Protein AF-A0A8D0VCJ1-F1 (afdb_monomer)

Organism: Sus scrofa (NCBI:txid9823)

Radius of gyration: 38.56 Å; Cα contacts (8 Å, |Δi|>4): 70; chains: 1; bounding box: 111×58×99 Å

InterPro domains:
  IPR019529 SNARE-complex protein Syntaxin-18, N-terminal [PF10496] (4-96)

Nearest PDB structures (foldseek):
  7q83-assembly1_B  TM=4.846E-01  e=1.574E-01  Saccharomyces cerevisiae S288C
  5m4y-assembly1_A  TM=5.649E-01  e=4.076E-01  Saccharomyces cerevisiae S288C
  5m4y-assembly3_E  TM=5.735E-01  e=7.134E-01  Saccharomyces cerevisiae S288C
  5m4y-assembly2_C  TM=5.669E-01  e=7.979E-01  Saccharomyces cerevisiae S288C
  7q83-assembly2_D  TM=4.617E-01  e=2.913E-01  Saccharomyces cerevisiae S288C

Solvent-accessible surface area (backbone atoms only — not comparable to full-atom values): 15380 Å² total; per-residue (Å²): 133,89,75,79,54,65,62,58,51,55,50,52,53,49,52,51,52,52,50,33,58,74,70,69,46,81,84,70,62,63,91,95,46,79,68,61,65,84,67,45,76,66,83,66,75,79,51,66,64,69,52,52,52,51,52,53,52,50,54,46,45,52,51,45,50,53,57,58,69,45,42,62,52,57,52,50,72,76,54,88,92,55,68,79,87,80,63,64,52,72,68,59,44,51,47,51,54,51,50,52,52,50,50,54,48,53,49,51,51,52,50,52,54,50,49,61,51,59,69,48,86,62,93,42,70,70,56,47,53,52,50,48,55,52,50,54,54,50,51,52,51,45,53,54,45,53,50,54,52,52,53,49,50,52,51,34,53,50,54,56,50,53,49,64,52,52,74,71,66,67,76,77,82,77,88,78,88,80,92,75,83,87,82,91,87,86,86,83,87,88,83,89,81,82,89,83,88,85,88,81,89,88,87,83,91,85,85,86,84,86,85,82,83,90,81,84,91,80,78,92,76,90,75,92,82,82,84,64,88,77,74,84,81,124

Foldseek 3Di:
DDDPCVVVVVVVVVVVVVVCVVVVNCPDDDPPDDPCVVVPPPVPPPPPLVVLLVVLVVLLVVLLVLCVVCLPLLLCQDPVPDDPVPHDDPVNNVVNVVVSVVSLVVSVVSLVVSVVVQPPDDPDPVSNVVSVVSSVVSVVSSVVSVVSVVVSVVSSVVVVVVVVVVVVVDDDPPPDPDPDDDDDDDDDDDDDDDDDDDDDDDDDDDDDDDDDDDDDDDDDDDDDDDDDPPPPPD

pLDDT: mean 71.74, std 24.39, range [29.11, 98.62]

Secondary structure (DSSP, 8-state):
----HHHHHHHHHHHHHHHHHHTT---S--TTS-SHHHHS-------HHHHHHHHHHHHHHHHHHHHHHTHHHHH-TT-TTS-STTPPPHHHHHHHHHHHHHHHHHHHHHHHHHHHHHHSS---HHHHHHHHHHHHHHHHHHHHHHHHHHHHHHHHHHHHHHHHHHTTSS------S---------------------------------------------------TTTT--

Mean predicted aligned error: 18.77 Å

Sequence (234 aa):
MAVDITLLFRASVKTVKTRNKALGVAVGGGVEGSRDELFRRSPRPKGDFSSRAREVISHIGKLRDFLLEHRKDYINAYSHTMSEYGRMTDTERDQIDQDAQTFMRTCSEAIQQLRAQAHKEVPSQQVKEHRSAVLDFIEDYLKRVCKLYSEQRAIRVKRVVDKKRLSKLEPEPNTKARESMSPEKVSQSPSKDSEEKPATEEYSEKIPAEAQPELGTWGDGKGEDELSPEEVQM

Structure (mmCIF, N/CA/C/O backbone):
data_AF-A0A8D0VCJ1-F1
#
_entry.id   AF-A0A8D0VCJ1-F1
#
loop_
_atom_site.group_PDB
_atom_site.id
_atom_site.type_symbol
_atom_site.label_atom_id
_atom_site.label_alt_id
_atom_site.label_comp_id
_atom_site.label_asym_id
_atom_site.label_entity_id
_atom_site.label_seq_id
_atom_site.pdbx_PDB_ins_code
_atom_site.Cartn_x
_atom_site.Cartn_y
_atom_site.Cartn_z
_atom_site.occupancy
_atom_site.B_iso_or_equiv
_atom_site.auth_seq_id
_atom_site.auth_comp_id
_atom_site.auth_asym_id
_atom_site.auth_atom_id
_atom_site.pdbx_PDB_model_num
ATOM 1 N N . MET A 1 1 ? -44.478 -0.987 -4.661 1.00 60.62 1 MET A N 1
ATOM 2 C CA . MET A 1 1 ? -43.526 0.070 -4.241 1.00 60.62 1 MET A CA 1
ATOM 3 C C . MET A 1 1 ? -43.409 0.030 -2.725 1.00 60.62 1 MET A C 1
ATOM 5 O O . MET A 1 1 ? -44.434 -0.170 -2.085 1.00 60.62 1 MET A O 1
ATOM 9 N N . ALA A 1 2 ? -42.209 0.160 -2.155 1.00 68.81 2 ALA A N 1
ATOM 10 C CA . ALA A 1 2 ? -42.044 0.222 -0.700 1.00 68.81 2 ALA A CA 1
ATOM 11 C C . ALA A 1 2 ? -42.453 1.611 -0.183 1.00 68.81 2 ALA A C 1
ATOM 13 O O . ALA A 1 2 ? -42.073 2.621 -0.772 1.00 68.81 2 ALA A O 1
ATOM 14 N N . VAL A 1 3 ? -43.240 1.660 0.892 1.00 80.50 3 VAL A N 1
ATOM 15 C CA . VAL A 1 3 ? -43.682 2.916 1.521 1.00 80.50 3 VAL A CA 1
ATOM 16 C C . VAL A 1 3 ? -42.619 3.376 2.520 1.00 80.50 3 VAL A C 1
ATOM 18 O O . VAL A 1 3 ? -42.122 2.559 3.294 1.00 80.50 3 VAL A O 1
ATOM 21 N N . ASP A 1 4 ? -42.287 4.672 2.543 1.00 82.75 4 ASP A N 1
ATOM 22 C CA . ASP A 1 4 ? -41.369 5.223 3.548 1.00 82.75 4 ASP A CA 1
ATOM 23 C C . ASP A 1 4 ? -42.020 5.246 4.943 1.00 82.75 4 ASP A C 1
ATOM 25 O O . ASP A 1 4 ? -42.742 6.168 5.335 1.00 82.75 4 ASP A O 1
ATOM 29 N N . ILE A 1 5 ? -41.722 4.207 5.718 1.00 91.44 5 ILE A N 1
ATOM 30 C CA . ILE A 1 5 ? -42.167 4.043 7.103 1.00 91.44 5 ILE A CA 1
ATOM 31 C C . ILE A 1 5 ? -41.501 5.024 8.083 1.00 91.44 5 ILE A C 1
ATOM 33 O O . ILE A 1 5 ? -41.938 5.116 9.231 1.00 91.44 5 ILE A O 1
ATOM 37 N N . THR A 1 6 ? -40.481 5.787 7.671 1.00 93.06 6 THR A N 1
ATOM 38 C CA . THR A 1 6 ? -39.738 6.703 8.556 1.00 93.06 6 THR A CA 1
ATOM 39 C C . THR A 1 6 ? -40.635 7.806 9.116 1.00 93.06 6 THR A C 1
ATOM 41 O O . THR A 1 6 ? -40.526 8.160 10.294 1.00 93.06 6 THR A O 1
ATOM 44 N N . LEU A 1 7 ? -41.549 8.343 8.300 1.00 90.06 7 LEU A N 1
ATOM 45 C CA . LEU A 1 7 ? -42.508 9.368 8.727 1.00 90.06 7 LEU A CA 1
ATOM 46 C C . LEU A 1 7 ? -43.546 8.804 9.707 1.00 90.06 7 LEU A C 1
ATOM 48 O O . LEU A 1 7 ? -43.785 9.413 10.751 1.00 90.06 7 LEU A O 1
ATOM 52 N N . LEU A 1 8 ? -44.091 7.617 9.420 1.00 90.44 8 LEU A N 1
ATOM 53 C CA . LEU A 1 8 ? -45.019 6.897 10.302 1.00 90.44 8 LEU A CA 1
ATOM 54 C C . LEU A 1 8 ? -44.370 6.565 11.651 1.00 90.44 8 LEU A C 1
ATOM 56 O O . LEU A 1 8 ? -44.945 6.853 12.698 1.00 90.44 8 LEU A O 1
ATOM 60 N N . PHE A 1 9 ? -43.139 6.052 11.646 1.00 94.50 9 PHE A N 1
ATOM 61 C CA . PHE A 1 9 ? -42.373 5.786 12.862 1.00 94.50 9 PHE A CA 1
ATOM 62 C C . PHE A 1 9 ? -42.131 7.067 13.676 1.00 94.50 9 PHE A C 1
ATOM 64 O O . PHE A 1 9 ? -42.407 7.103 14.876 1.00 94.50 9 PHE A O 1
ATOM 71 N N . ARG A 1 10 ? -41.690 8.158 13.030 1.00 93.56 10 ARG A N 1
ATOM 72 C CA . ARG A 1 10 ? -41.500 9.465 13.689 1.00 93.56 10 ARG A CA 1
ATOM 73 C C . ARG A 1 10 ? -42.799 10.013 14.284 1.00 93.56 10 ARG A C 1
ATOM 75 O O . ARG A 1 10 ? -42.755 10.591 15.370 1.00 93.56 10 ARG A O 1
ATOM 82 N N . ALA A 1 11 ? -43.933 9.849 13.603 1.00 92.19 11 ALA A N 1
ATOM 83 C CA . ALA A 1 11 ? -45.243 10.245 14.113 1.00 92.19 11 ALA A CA 1
ATOM 84 C C . ALA A 1 11 ? -45.650 9.398 15.330 1.00 92.19 11 ALA A C 1
ATOM 86 O O . ALA A 1 11 ? -45.946 9.959 16.383 1.00 92.19 11 ALA A O 1
ATOM 87 N N . SER A 1 12 ? -45.557 8.068 15.241 1.00 92.94 12 SER A N 1
ATOM 88 C CA . SER A 1 12 ? -45.869 7.152 16.348 1.00 92.94 12 SER A CA 1
ATOM 89 C C . SER A 1 12 ? -45.013 7.427 17.590 1.00 92.94 12 SER A C 1
ATOM 91 O O . SER A 1 12 ? -45.552 7.529 18.691 1.00 92.94 12 SER A O 1
ATOM 93 N N . VAL A 1 13 ? -43.700 7.641 17.431 1.00 93.88 13 VAL A N 1
ATOM 94 C CA . VAL A 1 13 ? -42.799 7.989 18.547 1.00 93.88 13 VAL A CA 1
ATOM 95 C C . VAL A 1 13 ? -43.183 9.325 19.194 1.00 93.88 13 VAL A C 1
ATOM 97 O O . VAL A 1 13 ? -43.172 9.430 20.423 1.00 93.88 13 VAL A O 1
ATOM 100 N N . LYS A 1 14 ? -43.572 10.343 18.408 1.00 92.25 14 LYS A N 1
ATOM 101 C CA . LYS A 1 14 ? -44.093 11.612 18.951 1.00 92.25 14 LYS A CA 1
ATOM 102 C C . LYS A 1 14 ? -45.376 11.386 19.755 1.00 92.25 14 LYS A C 1
ATOM 104 O O . LYS A 1 14 ? -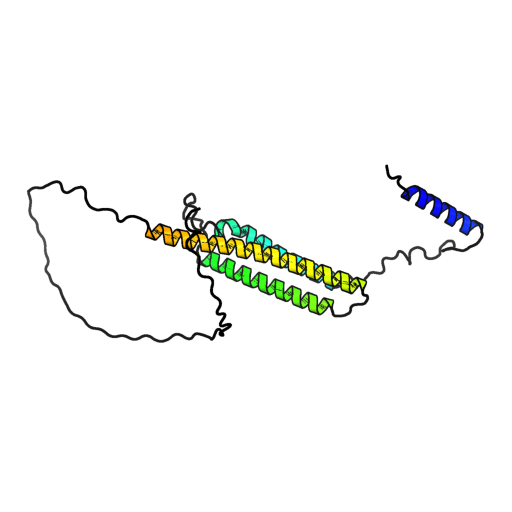45.458 11.859 20.885 1.00 92.25 14 LYS A O 1
ATOM 109 N N . THR A 1 15 ? -46.337 10.637 19.216 1.00 91.25 15 THR A N 1
ATOM 110 C CA . THR A 1 15 ? -47.618 10.344 19.881 1.00 91.25 15 THR A CA 1
ATOM 111 C C . THR A 1 15 ? -47.419 9.585 21.193 1.00 91.25 15 THR A C 1
ATOM 113 O O . THR A 1 15 ? -47.976 9.984 22.215 1.00 91.25 15 THR A O 1
ATOM 116 N N . VAL A 1 16 ? -46.567 8.552 21.208 1.00 89.69 16 VAL A N 1
ATOM 117 C CA . VAL A 1 16 ? -46.209 7.812 22.432 1.00 89.69 16 VAL A CA 1
ATOM 118 C C . VAL A 1 16 ? -45.537 8.733 23.453 1.00 89.69 16 VAL A C 1
ATOM 120 O O . VAL A 1 16 ? -45.915 8.720 24.623 1.00 89.69 16 VAL A O 1
ATOM 123 N N . LYS A 1 17 ? -44.601 9.595 23.031 1.00 87.19 17 LYS A N 1
ATOM 124 C CA . LYS A 1 17 ? -43.941 10.544 23.941 1.00 87.19 17 LYS A CA 1
ATOM 125 C C . LYS A 1 17 ? -44.923 11.550 24.555 1.00 87.19 17 LYS A C 1
ATOM 127 O O . LYS A 1 17 ? -44.851 11.803 25.756 1.00 87.19 17 LYS A O 1
ATOM 132 N N . THR A 1 18 ? -45.852 12.092 23.767 1.00 85.62 18 THR A N 1
ATOM 133 C CA . THR A 1 18 ? -46.898 13.002 24.264 1.00 85.62 18 THR A CA 1
ATOM 134 C C . THR A 1 18 ? -47.849 12.290 25.227 1.00 85.62 18 THR A C 1
ATOM 136 O O . THR A 1 18 ? -48.139 12.829 26.294 1.00 85.62 18 THR A O 1
ATOM 139 N N . ARG A 1 19 ? -48.274 11.059 24.907 1.00 86.31 19 ARG A N 1
ATOM 140 C CA . ARG A 1 19 ? -49.124 10.235 25.781 1.00 86.31 19 ARG A CA 1
ATOM 141 C C . ARG A 1 19 ? -48.443 9.934 27.117 1.00 86.31 19 ARG A C 1
ATOM 143 O O . ARG A 1 19 ? -49.058 10.136 28.156 1.00 86.31 19 ARG A O 1
ATOM 150 N N . ASN A 1 20 ? -47.175 9.523 27.108 1.00 83.38 20 ASN A N 1
ATOM 151 C CA . ASN A 1 20 ? -46.431 9.233 28.337 1.00 83.38 20 ASN A CA 1
ATOM 152 C C . ASN A 1 20 ? -46.263 10.488 29.209 1.00 83.38 20 ASN A C 1
ATOM 154 O O . ASN A 1 20 ? -46.477 10.416 30.416 1.00 83.38 20 ASN A O 1
ATOM 158 N N . LYS A 1 21 ? -45.989 11.652 28.594 1.00 83.94 21 LYS A N 1
ATOM 159 C CA . LYS A 1 21 ? -45.941 12.944 29.300 1.00 83.94 21 LYS A CA 1
ATOM 160 C C . LYS A 1 21 ? -47.287 13.303 29.947 1.00 83.94 21 LYS A C 1
ATOM 162 O O . LYS A 1 21 ? -47.298 13.765 31.081 1.00 83.94 21 LYS A O 1
ATOM 167 N N . ALA A 1 22 ? -48.404 13.086 29.248 1.00 79.12 22 ALA A N 1
ATOM 168 C CA . ALA A 1 22 ? -49.746 13.355 29.773 1.00 79.12 22 ALA A CA 1
ATOM 169 C C . ALA A 1 22 ? -50.159 12.392 30.903 1.00 79.12 22 ALA A C 1
ATOM 171 O O . ALA A 1 22 ? -50.890 12.786 31.804 1.00 79.12 22 ALA A O 1
ATOM 172 N N . LEU A 1 23 ? -49.662 11.152 30.883 1.00 82.12 23 LEU A N 1
ATOM 173 C CA . LEU A 1 23 ? -49.902 10.140 31.919 1.00 82.12 23 LEU A CA 1
ATOM 174 C C . LEU A 1 23 ? -48.959 10.258 33.134 1.00 82.12 23 LEU A C 1
ATOM 176 O O . LEU A 1 23 ? -48.950 9.369 33.979 1.00 82.12 23 LEU A O 1
ATOM 180 N N . GLY A 1 24 ? -48.120 11.299 33.212 1.00 70.62 24 GLY A N 1
ATOM 181 C CA . GLY A 1 24 ? -47.143 11.471 34.297 1.00 70.62 24 GLY A CA 1
ATOM 182 C C . GLY A 1 24 ? -46.003 10.440 34.306 1.00 70.62 24 GLY A C 1
ATOM 183 O O . GLY A 1 24 ? -45.133 10.492 35.173 1.00 70.62 24 GLY A O 1
ATOM 184 N N . VAL A 1 25 ? -45.960 9.528 33.329 1.00 67.38 25 VAL A N 1
ATOM 185 C CA . VAL A 1 25 ? -44.890 8.539 33.181 1.00 67.38 25 VAL A CA 1
ATOM 186 C C . VAL A 1 25 ? -43.657 9.270 32.658 1.00 67.38 25 VAL A C 1
ATOM 188 O O . VAL A 1 25 ? -43.548 9.558 31.463 1.00 67.38 25 VAL A O 1
ATOM 191 N N . ALA A 1 26 ? -42.736 9.595 33.567 1.00 60.00 26 ALA A N 1
ATOM 192 C CA . ALA A 1 26 ? -41.545 10.403 33.313 1.00 60.00 26 ALA A CA 1
ATOM 193 C C . ALA A 1 26 ? -40.497 9.687 32.431 1.00 60.00 26 ALA A C 1
ATOM 195 O O . ALA A 1 26 ? -39.382 9.390 32.857 1.00 60.00 26 ALA A O 1
ATOM 196 N N . VAL A 1 27 ? -40.831 9.448 31.159 1.00 56.72 27 VAL A N 1
ATOM 197 C CA . VAL A 1 27 ? -39.900 8.958 30.131 1.00 56.72 27 VAL A CA 1
ATOM 198 C C . VAL A 1 27 ? -39.013 10.113 29.651 1.00 56.72 27 VAL A C 1
ATOM 200 O O . VAL A 1 27 ? -39.174 10.648 28.551 1.00 56.72 27 VAL A O 1
ATOM 203 N N . GLY A 1 28 ? -38.062 10.481 30.511 1.00 51.06 28 GLY A N 1
ATOM 204 C CA . GLY A 1 28 ? -36.923 11.345 30.206 1.00 51.06 28 GLY A CA 1
ATOM 205 C C . GLY A 1 28 ? -37.210 12.848 30.209 1.00 51.06 28 GLY A C 1
ATOM 206 O O . GLY A 1 28 ? -37.670 13.401 29.206 1.00 51.06 28 GLY A O 1
ATOM 207 N N . GLY A 1 29 ? -36.792 13.503 31.296 1.00 47.19 29 GLY A N 1
ATOM 208 C CA . GLY A 1 29 ? -36.543 14.944 31.355 1.00 47.19 29 GLY A CA 1
ATOM 209 C C . GLY A 1 29 ? -37.778 15.800 31.629 1.00 47.19 29 GLY A C 1
ATOM 210 O O . GLY A 1 29 ? -38.584 16.069 30.735 1.00 47.19 29 GLY A O 1
ATOM 211 N N . GLY A 1 30 ? -37.868 16.305 32.862 1.00 40.91 30 GLY A N 1
ATOM 212 C CA . GLY A 1 30 ? -38.578 17.554 33.120 1.00 40.91 30 GLY A CA 1
ATOM 213 C C . GLY A 1 30 ? -37.917 18.725 32.381 1.00 40.91 30 GLY A C 1
ATOM 214 O O . GLY A 1 30 ? -36.845 18.589 31.787 1.00 40.91 30 GLY A O 1
ATOM 215 N N . VAL A 1 31 ? -38.572 19.884 32.422 1.00 47.16 31 VAL A N 1
ATOM 216 C CA . VAL A 1 31 ? -38.012 21.161 31.946 1.00 47.16 31 VAL A CA 1
ATOM 217 C C . VAL A 1 31 ? -36.604 21.355 32.550 1.00 47.16 31 VAL A C 1
ATOM 219 O O . VAL A 1 31 ? -36.403 20.997 33.706 1.00 47.16 31 VAL A O 1
ATOM 222 N N . GLU A 1 32 ? -35.641 21.852 31.761 1.00 46.88 32 GLU A N 1
ATOM 223 C CA . GLU A 1 32 ? -34.207 22.061 32.102 1.00 46.88 32 GLU A CA 1
ATOM 224 C C . GLU A 1 32 ? -33.303 20.806 32.279 1.00 46.88 32 GLU A C 1
ATOM 226 O O . GLU A 1 32 ? -32.080 20.933 32.307 1.00 46.88 32 GLU A O 1
ATOM 231 N N . GLY A 1 33 ? -33.831 19.576 32.344 1.00 46.97 33 GLY A N 1
ATOM 232 C CA . GLY A 1 33 ? -33.030 18.393 32.721 1.00 46.97 33 GLY A CA 1
ATOM 233 C C . GLY A 1 33 ? -32.340 17.618 31.582 1.00 46.97 33 GLY A C 1
ATOM 234 O O . GLY A 1 33 ? -32.975 16.775 30.950 1.00 46.97 33 GLY A O 1
ATOM 235 N N . SER A 1 34 ? -31.030 17.830 31.392 1.00 49.69 34 SER A N 1
ATOM 236 C CA . SER A 1 34 ? -30.047 16.920 30.751 1.00 49.69 34 SER A CA 1
ATOM 237 C C . SER A 1 34 ? -30.550 16.022 29.597 1.00 49.69 34 SER A C 1
ATOM 239 O O . SER A 1 34 ? -30.605 14.792 29.679 1.00 49.69 34 SER A O 1
ATOM 241 N N . ARG A 1 35 ? -30.880 16.635 28.453 1.00 50.41 35 ARG A N 1
ATOM 242 C CA . ARG A 1 35 ? -31.039 15.898 27.182 1.00 50.41 35 ARG A CA 1
ATOM 243 C C . ARG A 1 35 ? -29.768 15.903 26.328 1.00 50.41 35 ARG A C 1
ATOM 245 O O . ARG A 1 35 ? -29.566 14.985 25.533 1.00 50.41 35 ARG A O 1
ATOM 252 N N . ASP A 1 36 ? -28.903 16.891 26.533 1.00 46.12 36 ASP A N 1
ATOM 253 C CA . ASP A 1 36 ? -27.665 17.057 25.774 1.00 46.12 36 ASP A CA 1
ATOM 254 C C . ASP A 1 36 ? -26.490 16.233 26.312 1.00 46.12 36 ASP A C 1
ATOM 256 O O . ASP A 1 36 ? -25.488 16.132 25.621 1.00 46.12 36 ASP A O 1
ATOM 260 N N . GLU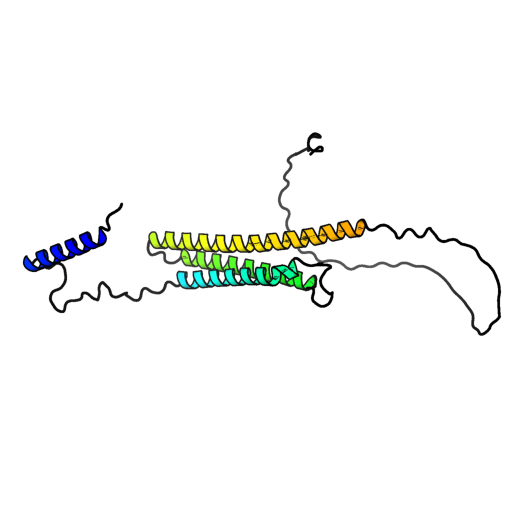 A 1 37 ? -26.573 15.578 27.475 1.00 52.84 37 GLU A N 1
ATOM 261 C CA . GLU A 1 37 ? -25.466 14.729 27.958 1.00 52.84 37 GLU A CA 1
ATOM 262 C C . GLU A 1 37 ? -25.439 13.342 27.303 1.00 52.84 37 GLU A C 1
ATOM 264 O O . GLU A 1 37 ? -24.364 12.835 26.997 1.00 52.84 37 GLU A O 1
ATOM 269 N N . LEU A 1 38 ? -26.599 12.760 26.974 1.00 53.62 38 LEU A N 1
ATOM 270 C CA . LEU A 1 38 ? -26.671 11.505 26.205 1.00 53.62 38 LEU A CA 1
ATOM 271 C C . LEU A 1 38 ? -26.279 11.690 24.727 1.00 53.62 38 LEU A C 1
ATOM 273 O O . LEU A 1 38 ? -25.849 10.739 24.076 1.00 53.62 38 LEU A O 1
ATOM 277 N N . PHE A 1 39 ? -26.423 12.912 24.200 1.00 50.19 39 PHE A N 1
ATOM 278 C CA . PHE A 1 39 ? -26.006 13.288 22.844 1.00 50.19 39 PHE A CA 1
ATOM 279 C C . PHE A 1 39 ? -24.738 14.141 22.801 1.00 50.19 39 PHE A C 1
ATOM 281 O O . PHE A 1 39 ? -24.240 14.419 21.704 1.00 50.19 39 PHE A O 1
ATOM 288 N N . ARG A 1 40 ? -24.140 14.473 23.956 1.00 50.12 40 ARG A N 1
ATOM 289 C CA . ARG A 1 40 ? -22.736 14.861 24.013 1.00 50.12 40 ARG A CA 1
ATOM 290 C C . ARG A 1 40 ? -22.004 13.699 23.378 1.00 50.12 40 ARG A C 1
ATOM 292 O O . ARG A 1 40 ? -21.895 12.606 23.934 1.00 50.12 40 ARG A O 1
ATOM 299 N N . ARG A 1 41 ? -21.442 13.971 22.204 1.00 54.53 41 ARG A N 1
ATOM 300 C CA . ARG A 1 41 ? -20.230 13.299 21.770 1.00 54.53 41 ARG A CA 1
ATOM 301 C C . ARG A 1 41 ? -19.202 13.612 22.853 1.00 54.53 41 ARG A C 1
ATOM 303 O O . ARG A 1 41 ? -18.452 14.575 22.723 1.00 54.53 41 ARG A O 1
ATOM 310 N N . SER A 1 42 ? -19.199 12.803 23.920 1.00 51.50 42 SER A N 1
ATOM 311 C CA . SER A 1 42 ? -18.006 12.559 24.722 1.00 51.50 42 SER A CA 1
ATOM 312 C C . SER A 1 42 ? -16.863 12.507 23.716 1.00 51.50 42 SER A C 1
ATOM 314 O O . SER A 1 42 ? -17.037 11.799 22.709 1.00 51.50 42 SER A O 1
ATOM 316 N N . PRO A 1 43 ? -15.793 13.309 23.881 1.00 53.59 43 PRO A N 1
ATOM 317 C CA . PRO A 1 43 ? -14.661 13.293 22.975 1.00 53.59 43 PRO A CA 1
ATOM 318 C C . PRO A 1 43 ? -14.057 11.892 22.995 1.00 53.59 43 PRO A C 1
ATOM 320 O O . PRO A 1 43 ? -13.140 11.606 23.758 1.00 53.59 43 PRO A O 1
ATOM 323 N N . ARG A 1 44 ? -14.626 10.987 22.184 1.00 58.84 44 ARG A N 1
ATOM 324 C CA . ARG A 1 44 ? -14.138 9.625 22.036 1.00 58.84 44 ARG A CA 1
ATOM 325 C C . ARG A 1 44 ? -12.690 9.817 21.628 1.00 58.84 44 ARG A C 1
ATOM 327 O O . ARG A 1 44 ? -12.486 10.499 20.613 1.00 58.84 44 ARG A O 1
ATOM 334 N N . PRO A 1 45 ? -11.717 9.300 22.400 1.00 57.22 45 PRO A N 1
ATOM 335 C CA . PRO A 1 45 ? -10.324 9.417 22.016 1.00 57.22 45 PRO A CA 1
ATOM 336 C C . PRO A 1 45 ? -10.247 8.935 20.572 1.00 57.22 45 PRO A C 1
ATOM 338 O O . PRO A 1 45 ? -10.736 7.845 20.255 1.00 57.22 45 PRO A O 1
ATOM 341 N N . LYS A 1 46 ? -9.786 9.814 19.671 1.00 56.69 46 LYS A N 1
ATOM 342 C CA . LYS A 1 46 ? -9.644 9.488 18.251 1.00 56.69 46 LYS A CA 1
ATOM 343 C C . LYS A 1 46 ? -8.618 8.369 18.213 1.00 56.69 46 LYS A C 1
ATOM 345 O O . LYS A 1 46 ? -7.436 8.659 18.306 1.00 56.69 46 LYS A O 1
ATOM 350 N N . GLY A 1 47 ? -9.087 7.122 18.181 1.00 62.28 47 GLY A N 1
ATOM 351 C CA . GLY A 1 47 ? -8.236 5.980 18.487 1.00 62.28 47 GLY A CA 1
ATOM 352 C C . GLY A 1 47 ? -7.007 5.984 17.593 1.00 62.28 47 GLY A C 1
ATOM 353 O O . GLY A 1 47 ? -7.159 6.035 16.371 1.00 62.28 47 GLY A O 1
ATOM 354 N N . ASP A 1 48 ? -5.822 5.917 18.200 1.00 82.19 48 ASP A N 1
ATOM 355 C CA . ASP A 1 48 ? -4.533 6.058 17.505 1.00 82.19 48 ASP A CA 1
ATOM 356 C C . ASP A 1 48 ? -4.367 5.043 16.365 1.00 82.19 48 ASP A C 1
ATOM 358 O O . ASP A 1 48 ? -3.687 5.292 15.374 1.00 82.19 48 ASP A O 1
ATOM 362 N N . PHE A 1 49 ? -5.064 3.908 16.464 1.00 90.38 49 PHE A N 1
ATOM 363 C CA . PHE A 1 49 ? -5.202 2.943 15.379 1.00 90.38 49 PHE A CA 1
ATOM 364 C C . PHE A 1 49 ? -5.755 3.574 14.087 1.00 90.38 49 PHE A C 1
ATOM 366 O O . PHE A 1 49 ? -5.212 3.345 13.014 1.00 90.38 49 PHE A O 1
ATOM 373 N N . SER A 1 50 ? -6.814 4.387 14.154 1.00 90.62 50 SER A N 1
ATOM 374 C CA . SER A 1 50 ? -7.478 4.957 12.973 1.00 90.62 50 SER A CA 1
ATOM 375 C C . SER A 1 50 ? -6.762 6.177 12.378 1.00 90.62 50 SER A C 1
ATOM 377 O O . SER A 1 50 ? -7.072 6.557 11.247 1.00 90.62 50 SER A O 1
ATOM 379 N N . SER A 1 51 ? -5.845 6.836 13.095 1.00 91.88 51 SER A N 1
ATOM 380 C CA . SER A 1 51 ? -4.894 7.781 12.480 1.00 91.88 51 SER A CA 1
ATOM 381 C C . SER A 1 51 ? -3.773 7.014 11.784 1.00 91.88 51 SER A C 1
ATOM 383 O O . SER A 1 51 ? -3.652 7.127 10.565 1.00 91.88 51 SER A O 1
ATOM 385 N N . ARG A 1 52 ? -3.078 6.126 12.507 1.00 93.38 52 ARG A N 1
ATOM 386 C CA . ARG A 1 52 ? -1.971 5.316 11.971 1.00 93.38 52 ARG A CA 1
ATOM 387 C C . ARG A 1 52 ? -2.382 4.469 10.765 1.00 93.38 52 ARG A C 1
ATOM 389 O O . ARG A 1 52 ? -1.672 4.435 9.769 1.00 93.38 52 ARG A O 1
ATOM 396 N N . ALA A 1 53 ? -3.574 3.871 10.777 1.00 95.62 53 ALA A N 1
ATOM 397 C CA . ALA A 1 53 ? -4.126 3.161 9.620 1.00 95.62 53 ALA A CA 1
ATOM 398 C C . ALA A 1 53 ? -4.239 4.052 8.369 1.00 95.62 53 ALA A C 1
ATOM 400 O O . ALA A 1 53 ? -3.925 3.612 7.266 1.00 95.62 53 ALA A O 1
ATOM 401 N N . ARG A 1 54 ? -4.645 5.321 8.523 1.00 96.12 54 ARG A N 1
ATOM 402 C CA . ARG A 1 54 ? -4.728 6.278 7.406 1.00 96.12 54 ARG A CA 1
ATOM 403 C C . ARG A 1 54 ? -3.358 6.783 6.957 1.00 96.12 54 ARG A C 1
ATOM 405 O O . ARG A 1 54 ? -3.181 7.018 5.766 1.00 96.12 54 ARG A O 1
ATOM 412 N N . GLU A 1 55 ? -2.396 6.900 7.867 1.00 95.81 55 GLU A N 1
ATOM 413 C CA . GLU A 1 55 ? -0.994 7.190 7.532 1.00 95.81 55 GLU A CA 1
ATOM 414 C C . GLU A 1 55 ? -0.392 6.060 6.681 1.00 95.81 55 GLU A C 1
ATOM 416 O O . GLU A 1 55 ? 0.158 6.328 5.616 1.00 95.81 55 GLU A O 1
ATOM 421 N N . VAL A 1 56 ? -0.604 4.794 7.062 1.00 97.56 56 VAL A N 1
ATOM 422 C CA . VAL A 1 56 ? -0.178 3.626 6.268 1.00 97.56 56 VAL A CA 1
ATOM 423 C C . VAL A 1 56 ? -0.850 3.604 4.888 1.00 97.56 56 VAL A C 1
ATOM 425 O O . VAL A 1 56 ? -0.164 3.435 3.883 1.00 97.56 56 VAL A O 1
ATOM 428 N N . ILE A 1 57 ? -2.164 3.853 4.801 1.00 98.06 57 ILE A N 1
ATOM 429 C CA . ILE A 1 57 ? -2.872 3.970 3.508 1.00 98.06 57 ILE A CA 1
ATOM 430 C C . ILE A 1 57 ? -2.275 5.093 2.643 1.00 98.06 57 ILE A C 1
ATOM 432 O O . ILE A 1 57 ? -2.106 4.908 1.438 1.00 98.06 57 ILE A O 1
ATOM 436 N N . SER A 1 58 ? -1.925 6.233 3.246 1.00 98.06 58 SER A N 1
ATOM 437 C CA . SER A 1 58 ? -1.269 7.354 2.559 1.00 98.06 58 SER A CA 1
ATOM 438 C C . SER A 1 58 ? 0.117 6.969 2.029 1.00 98.06 58 SER A C 1
ATOM 440 O O . SER A 1 58 ? 0.443 7.280 0.887 1.00 98.06 58 SER A O 1
ATOM 442 N N . HIS A 1 59 ? 0.914 6.223 2.800 1.00 97.19 59 HIS A N 1
ATOM 443 C CA . HIS A 1 59 ? 2.225 5.729 2.358 1.00 97.19 59 HIS A CA 1
ATOM 444 C C . HIS A 1 59 ? 2.119 4.731 1.193 1.00 97.19 59 HIS A C 1
ATOM 446 O O . HIS A 1 59 ? 2.855 4.863 0.216 1.00 97.19 59 HIS A O 1
ATOM 452 N N . ILE A 1 60 ? 1.153 3.807 1.232 1.00 98.31 60 ILE A N 1
ATOM 453 C CA . ILE A 1 60 ? 0.872 2.895 0.107 1.00 98.31 60 ILE A CA 1
ATOM 454 C C . ILE A 1 60 ? 0.368 3.681 -1.120 1.00 98.31 60 ILE A C 1
ATOM 456 O O . ILE A 1 60 ? 0.711 3.349 -2.253 1.00 98.31 60 ILE A O 1
ATOM 460 N N . GLY A 1 61 ? -0.408 4.751 -0.903 1.00 98.25 61 GLY A N 1
ATOM 461 C CA . GLY A 1 61 ? -0.810 5.702 -1.945 1.00 98.25 61 GLY A CA 1
ATOM 462 C C . GLY A 1 61 ? 0.388 6.349 -2.641 1.00 98.25 61 GLY A C 1
ATOM 463 O O . GLY A 1 61 ? 0.501 6.242 -3.855 1.00 98.25 61 GLY A O 1
ATOM 464 N N . LYS A 1 62 ? 1.339 6.902 -1.879 1.00 97.88 62 LYS A N 1
ATOM 465 C CA . LYS A 1 62 ? 2.571 7.493 -2.433 1.00 97.88 62 LYS A CA 1
ATOM 466 C C . LYS A 1 62 ? 3.373 6.500 -3.281 1.00 97.88 62 LYS A C 1
ATOM 468 O O . LYS A 1 62 ? 3.825 6.869 -4.358 1.00 97.88 62 LYS A O 1
ATOM 473 N N . LEU A 1 63 ? 3.505 5.244 -2.839 1.00 97.81 63 LEU A N 1
ATOM 474 C CA . LEU A 1 63 ? 4.144 4.190 -3.640 1.00 97.81 63 LEU A CA 1
ATOM 475 C C . LEU A 1 63 ? 3.383 3.933 -4.951 1.00 97.81 63 LEU A C 1
ATOM 477 O O . LEU A 1 63 ? 3.997 3.820 -6.008 1.00 97.81 63 LEU A O 1
ATOM 481 N N . ARG A 1 64 ? 2.048 3.848 -4.908 1.00 98.19 64 ARG A N 1
ATOM 482 C CA . ARG A 1 64 ? 1.227 3.686 -6.118 1.00 98.19 64 ARG A CA 1
ATOM 483 C C . ARG A 1 64 ? 1.436 4.841 -7.096 1.00 98.19 64 ARG A C 1
ATOM 485 O O . ARG A 1 64 ? 1.561 4.589 -8.292 1.00 98.19 64 ARG A O 1
ATOM 492 N N . ASP A 1 65 ? 1.440 6.070 -6.596 1.00 98.00 65 ASP A N 1
ATOM 493 C CA . ASP A 1 65 ? 1.543 7.269 -7.425 1.00 98.00 65 ASP A CA 1
ATOM 494 C C . ASP A 1 65 ? 2.942 7.364 -8.059 1.00 98.00 65 ASP A C 1
ATOM 496 O O . ASP A 1 65 ? 3.032 7.476 -9.279 1.00 98.00 65 ASP A O 1
ATOM 500 N N . PHE A 1 66 ? 4.010 7.128 -7.284 1.00 97.00 66 PHE A N 1
ATOM 501 C CA . PHE A 1 66 ? 5.396 6.980 -7.764 1.00 97.00 66 PHE A CA 1
ATOM 502 C C . PHE A 1 66 ? 5.530 5.940 -8.892 1.00 97.00 66 PHE A C 1
ATOM 504 O O . PHE A 1 66 ? 6.097 6.211 -9.953 1.00 97.00 66 PHE A O 1
ATOM 511 N N . LEU A 1 67 ? 4.947 4.749 -8.705 1.00 96.00 67 LEU A N 1
ATOM 512 C CA . LEU A 1 67 ? 4.958 3.692 -9.721 1.00 96.00 67 LEU A CA 1
ATOM 513 C C . LEU A 1 67 ? 4.182 4.074 -10.988 1.00 96.00 67 LEU A C 1
ATOM 515 O O . LEU A 1 67 ? 4.498 3.571 -12.065 1.00 96.00 67 LEU A O 1
ATOM 519 N N . LEU A 1 68 ? 3.140 4.900 -10.886 1.00 95.25 68 LEU A N 1
ATOM 520 C CA . LEU A 1 68 ? 2.356 5.350 -12.038 1.00 95.25 68 LEU A CA 1
ATOM 521 C C . LEU A 1 68 ? 3.028 6.509 -12.779 1.00 95.25 68 LEU A C 1
ATOM 523 O O . LEU A 1 68 ? 2.978 6.527 -14.009 1.00 95.25 68 LEU A O 1
ATOM 527 N N . GLU A 1 69 ? 3.678 7.416 -12.053 1.00 93.81 69 GLU A N 1
ATOM 528 C CA . GLU A 1 69 ? 4.440 8.549 -12.581 1.00 93.81 69 GLU A CA 1
ATOM 529 C C . GLU A 1 69 ? 5.602 8.066 -13.460 1.00 93.81 69 GLU A C 1
ATOM 531 O O . GLU A 1 69 ? 5.670 8.404 -14.642 1.00 93.81 69 GLU A O 1
ATOM 536 N N . HIS A 1 70 ? 6.436 7.154 -12.950 1.00 91.38 70 HIS A N 1
ATOM 537 C CA . HIS A 1 70 ? 7.568 6.614 -13.712 1.00 91.38 70 HIS A CA 1
ATOM 538 C C . HIS A 1 70 ? 7.199 5.524 -14.732 1.00 91.38 70 HIS A C 1
ATOM 540 O O . HIS A 1 70 ? 8.042 5.138 -15.548 1.00 91.38 70 HIS A O 1
ATOM 546 N N . ARG A 1 71 ? 5.948 5.029 -14.741 1.00 91.62 71 ARG A N 1
ATOM 547 C CA . ARG A 1 71 ? 5.521 3.863 -15.543 1.00 91.62 71 ARG A CA 1
ATOM 548 C C . ARG A 1 71 ? 5.933 3.950 -17.008 1.00 91.62 71 ARG A C 1
ATOM 550 O O . ARG A 1 71 ? 6.352 2.950 -17.593 1.00 91.62 71 ARG A O 1
ATOM 557 N N . LYS A 1 72 ? 5.753 5.120 -17.626 1.00 87.75 72 LYS A N 1
ATOM 558 C CA . LYS A 1 72 ? 6.007 5.306 -19.058 1.00 87.75 72 LYS A CA 1
ATOM 559 C C . LYS A 1 72 ? 7.489 5.127 -19.369 1.00 87.75 72 LYS A C 1
ATOM 561 O O . LYS A 1 72 ? 7.816 4.330 -20.243 1.00 87.75 72 LYS A O 1
ATOM 566 N N . ASP A 1 73 ? 8.363 5.817 -18.647 1.00 87.12 73 ASP A N 1
ATOM 567 C CA . ASP A 1 73 ? 9.783 5.936 -18.995 1.00 87.12 73 ASP A CA 1
ATOM 568 C C . ASP A 1 73 ? 10.619 4.768 -18.442 1.00 87.12 73 ASP A C 1
ATOM 570 O O . ASP A 1 73 ? 11.588 4.330 -19.076 1.00 87.12 73 ASP A O 1
ATOM 574 N N . TYR A 1 74 ? 10.151 4.155 -17.347 1.00 89.88 74 TYR A N 1
ATOM 575 C CA . TYR A 1 74 ? 10.614 2.851 -16.873 1.00 89.88 74 TYR A CA 1
ATOM 576 C C . TYR A 1 74 ? 10.359 1.755 -17.925 1.00 89.88 74 TYR A C 1
ATOM 578 O O . TYR A 1 74 ? 11.286 1.042 -18.315 1.00 89.88 74 TYR A O 1
ATOM 586 N N . ILE A 1 75 ? 9.136 1.657 -18.469 1.00 86.69 75 ILE A N 1
ATOM 587 C CA . ILE A 1 75 ? 8.762 0.612 -19.441 1.00 86.69 75 ILE A CA 1
ATOM 588 C C . ILE A 1 75 ? 9.269 0.909 -20.869 1.00 86.69 75 ILE A C 1
ATOM 590 O O . ILE A 1 75 ? 9.711 -0.007 -21.573 1.00 86.69 75 ILE A O 1
ATOM 594 N N . ASN A 1 76 ? 9.215 2.158 -21.348 1.00 74.38 76 ASN A N 1
ATOM 595 C CA . ASN A 1 76 ? 9.645 2.558 -22.701 1.00 74.38 76 ASN A CA 1
ATOM 596 C C . ASN A 1 76 ? 11.159 2.800 -22.806 1.00 74.38 76 ASN A C 1
ATOM 598 O O . ASN A 1 76 ? 11.601 3.833 -23.308 1.00 74.38 76 ASN A O 1
ATOM 602 N N . ALA A 1 77 ? 11.956 1.792 -22.446 1.00 62.91 77 ALA A N 1
ATOM 603 C CA . ALA A 1 77 ? 13.407 1.817 -22.638 1.00 62.91 77 ALA A CA 1
ATOM 604 C C . ALA A 1 77 ? 13.840 2.155 -24.084 1.00 62.91 77 ALA A C 1
ATOM 606 O O . ALA A 1 77 ? 14.862 2.808 -24.276 1.00 62.91 77 ALA A O 1
ATOM 607 N N . TYR A 1 78 ? 13.052 1.764 -25.100 1.00 60.75 78 TYR A N 1
ATOM 608 C CA . TYR A 1 78 ? 13.429 1.874 -26.519 1.00 60.75 78 TYR A CA 1
ATOM 609 C C . TYR A 1 78 ? 12.276 2.300 -27.449 1.00 60.75 78 TYR A C 1
ATOM 611 O O . TYR A 1 78 ? 12.033 1.678 -28.480 1.00 60.75 78 TYR A O 1
ATOM 619 N N . SER A 1 79 ? 11.544 3.370 -27.112 1.00 58.56 79 SER A N 1
ATOM 620 C CA . SER A 1 79 ? 10.581 3.972 -28.055 1.00 58.56 79 SER A CA 1
ATOM 621 C C . SER A 1 79 ? 11.323 4.655 -29.212 1.00 58.56 79 SER A C 1
ATOM 623 O O . SER A 1 79 ? 11.717 5.814 -29.078 1.00 58.56 79 S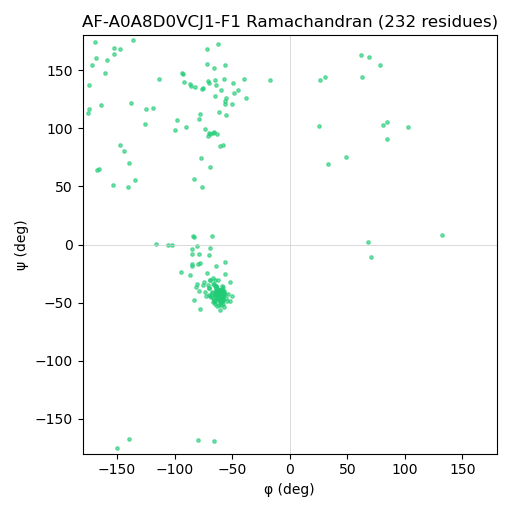ER A O 1
ATOM 625 N N . HIS A 1 80 ? 11.511 3.961 -30.339 1.00 53.75 80 HIS A N 1
ATOM 626 C CA . HIS A 1 80 ? 12.277 4.436 -31.510 1.00 53.75 80 HIS A CA 1
ATOM 627 C C . HIS A 1 80 ? 11.777 5.781 -32.095 1.00 53.75 80 HIS A C 1
ATOM 629 O O . HIS A 1 80 ? 12.490 6.451 -32.826 1.00 53.75 80 HIS A O 1
ATOM 635 N N . THR A 1 81 ? 10.573 6.213 -31.713 1.00 56.53 81 THR A N 1
ATOM 636 C CA . THR A 1 81 ? 9.928 7.489 -32.070 1.00 56.53 81 THR A CA 1
ATOM 637 C C . THR A 1 81 ? 10.292 8.697 -31.190 1.00 56.53 81 THR A C 1
ATOM 639 O O . THR A 1 81 ? 9.807 9.795 -31.448 1.00 56.53 81 THR A O 1
ATOM 642 N N . MET A 1 82 ? 11.086 8.525 -30.129 1.00 50.47 82 MET A N 1
ATOM 643 C CA . MET A 1 82 ? 11.512 9.614 -29.232 1.00 50.47 82 MET A CA 1
ATOM 644 C C . MET A 1 82 ? 13.024 9.840 -29.351 1.00 50.47 82 MET A C 1
ATOM 646 O O . MET A 1 82 ? 13.764 8.863 -29.472 1.00 50.47 82 MET A O 1
ATOM 650 N N . SER A 1 83 ? 13.459 11.103 -29.286 1.00 50.62 83 SER A N 1
ATOM 651 C CA . SER A 1 83 ? 14.876 11.513 -29.310 1.00 50.62 83 SER A CA 1
ATOM 652 C C . SER A 1 83 ? 15.697 10.852 -28.191 1.00 50.62 83 SER A C 1
ATOM 654 O O . SER A 1 83 ? 15.152 10.473 -27.153 1.00 50.62 83 SER A O 1
ATOM 656 N N . GLU A 1 84 ? 17.011 10.714 -28.388 1.00 54.62 84 GLU A N 1
ATOM 657 C CA . GLU A 1 84 ? 17.931 10.193 -27.364 1.00 54.62 84 GLU A CA 1
ATOM 658 C C . GLU A 1 84 ? 18.048 11.128 -26.152 1.00 54.62 84 GLU A C 1
ATOM 660 O O . GLU A 1 84 ? 18.128 10.658 -25.016 1.00 54.62 84 GLU A O 1
ATOM 665 N N . TYR A 1 85 ? 17.960 12.443 -26.376 1.00 47.94 85 TYR A N 1
ATOM 666 C CA . TYR A 1 85 ? 17.859 13.442 -25.312 1.00 47.94 85 TYR A CA 1
ATOM 667 C C . TYR A 1 85 ? 16.478 13.364 -24.639 1.00 47.94 85 TYR A C 1
ATOM 669 O O . TYR A 1 85 ? 15.517 13.982 -25.096 1.00 47.94 85 TYR A O 1
ATOM 677 N N . GLY A 1 86 ? 16.389 12.593 -23.549 1.00 57.25 86 GLY A N 1
ATOM 678 C CA . GLY A 1 86 ? 15.191 12.494 -22.705 1.00 57.25 86 GLY A CA 1
ATOM 679 C C . GLY A 1 86 ? 14.733 11.078 -22.337 1.00 57.25 86 GLY A C 1
ATOM 680 O O . GLY A 1 86 ? 13.649 10.935 -21.776 1.00 57.25 86 GLY A O 1
ATOM 681 N N . ARG A 1 87 ? 15.504 10.021 -22.635 1.00 71.06 87 ARG A N 1
ATOM 682 C CA . ARG A 1 87 ? 15.220 8.679 -22.090 1.00 71.06 87 ARG A CA 1
ATOM 683 C C . ARG A 1 87 ? 15.868 8.489 -20.725 1.00 71.06 87 ARG A C 1
ATOM 685 O O . ARG A 1 87 ? 17.051 8.759 -20.566 1.00 71.06 87 ARG A O 1
ATOM 692 N N . MET A 1 88 ? 15.126 7.872 -19.811 1.00 83.12 88 MET A N 1
ATOM 693 C CA . MET A 1 88 ? 15.677 7.327 -18.572 1.00 83.12 88 MET A CA 1
ATOM 694 C C . MET A 1 88 ? 16.753 6.268 -18.878 1.00 83.12 88 MET A C 1
ATOM 696 O O . MET A 1 88 ? 16.548 5.387 -19.726 1.00 83.12 88 MET A O 1
ATOM 700 N N . THR A 1 89 ? 17.891 6.352 -18.202 1.00 87.19 89 THR A N 1
ATOM 701 C CA . THR A 1 89 ? 19.017 5.407 -18.258 1.00 87.19 89 THR A CA 1
ATOM 702 C C . THR A 1 89 ? 18.677 4.089 -17.554 1.00 87.19 89 THR A C 1
ATOM 704 O O . THR A 1 89 ? 17.645 3.968 -16.895 1.00 87.19 89 THR A O 1
ATOM 707 N N . ASP A 1 90 ? 19.503 3.052 -17.721 1.00 86.94 90 ASP A N 1
ATOM 708 C CA . ASP A 1 90 ? 19.262 1.768 -17.041 1.00 86.94 90 ASP A CA 1
ATOM 709 C C . ASP A 1 90 ? 19.511 1.881 -15.526 1.00 86.94 90 ASP A C 1
ATOM 711 O O . ASP A 1 90 ? 18.699 1.410 -14.735 1.00 86.94 90 ASP A O 1
ATOM 715 N N . THR A 1 91 ? 20.531 2.648 -15.130 1.00 90.25 91 THR A N 1
ATOM 716 C CA . THR A 1 91 ? 20.836 3.002 -13.735 1.00 90.25 91 THR A CA 1
ATOM 717 C C . THR A 1 91 ? 19.696 3.746 -13.036 1.00 90.25 91 THR A C 1
ATOM 719 O O . THR A 1 91 ? 19.379 3.446 -11.891 1.00 90.25 91 THR A O 1
ATOM 722 N N . GLU A 1 92 ? 19.020 4.676 -13.718 1.00 92.12 92 GLU A N 1
ATOM 723 C CA . GLU A 1 92 ? 17.851 5.369 -13.151 1.00 92.12 92 GLU A CA 1
ATOM 724 C C . GLU A 1 92 ? 16.634 4.437 -12.996 1.00 92.12 92 GLU A C 1
ATOM 726 O O . GLU A 1 92 ? 15.843 4.603 -12.066 1.00 92.12 92 GLU A O 1
ATOM 731 N N . ARG A 1 93 ? 16.483 3.418 -13.858 1.00 92.38 93 ARG A N 1
ATOM 732 C CA . ARG A 1 93 ? 15.456 2.374 -13.665 1.00 92.38 93 ARG A CA 1
ATOM 733 C C . ARG A 1 93 ? 15.782 1.463 -12.491 1.00 92.38 93 ARG A C 1
ATOM 735 O O . ARG A 1 93 ? 14.869 1.071 -11.770 1.00 92.38 93 ARG A O 1
ATOM 742 N N . ASP A 1 94 ? 17.055 1.138 -12.296 1.00 93.38 94 ASP A N 1
ATOM 743 C CA . ASP A 1 94 ? 17.502 0.339 -11.155 1.00 93.38 94 ASP A CA 1
ATOM 744 C C . ASP A 1 94 ? 17.317 1.101 -9.834 1.00 93.38 94 ASP A C 1
ATOM 746 O O . ASP A 1 94 ? 16.912 0.496 -8.840 1.00 93.38 94 ASP A O 1
ATOM 750 N N . GLN A 1 95 ? 17.472 2.432 -9.842 1.00 95.50 95 GLN A N 1
ATOM 751 C CA . GLN A 1 95 ? 17.096 3.278 -8.706 1.00 95.50 95 GLN A CA 1
ATOM 752 C C . GLN A 1 95 ? 15.588 3.211 -8.418 1.00 95.50 95 GLN A C 1
ATOM 754 O O . GLN A 1 95 ? 15.213 2.975 -7.273 1.00 95.50 95 GLN A O 1
ATOM 759 N N . ILE A 1 96 ? 14.712 3.308 -9.434 1.00 95.38 96 ILE A N 1
ATOM 760 C CA . ILE A 1 96 ? 13.259 3.094 -9.241 1.00 95.38 96 ILE A CA 1
ATOM 761 C C . ILE A 1 96 ? 12.982 1.715 -8.631 1.00 95.38 96 ILE A C 1
ATOM 763 O O . ILE A 1 96 ? 12.144 1.593 -7.737 1.00 95.38 96 ILE A O 1
ATOM 767 N N . ASP A 1 97 ? 13.663 0.669 -9.106 1.00 95.88 97 ASP A N 1
ATOM 768 C CA . ASP A 1 97 ? 13.506 -0.689 -8.584 1.00 95.88 97 ASP A CA 1
ATOM 769 C C . ASP A 1 97 ? 13.945 -0.802 -7.111 1.00 95.88 97 ASP A C 1
ATOM 771 O O . ASP A 1 97 ? 13.275 -1.486 -6.330 1.00 95.88 97 ASP A O 1
ATOM 775 N N . GLN A 1 98 ? 15.024 -0.121 -6.712 1.00 97.50 98 GLN A N 1
ATOM 776 C CA . GLN A 1 98 ? 15.505 -0.065 -5.327 1.00 97.50 98 GLN A CA 1
ATOM 777 C C . GLN A 1 98 ? 14.571 0.751 -4.420 1.00 97.50 98 GLN A C 1
ATOM 779 O O . GLN A 1 98 ? 14.234 0.311 -3.314 1.00 97.50 98 GLN A O 1
ATOM 784 N N . ASP A 1 99 ? 14.100 1.902 -4.896 1.00 96.81 99 ASP A N 1
ATOM 785 C CA . ASP A 1 99 ? 13.184 2.783 -4.171 1.00 96.81 99 ASP A CA 1
ATOM 786 C C . ASP A 1 99 ? 11.832 2.092 -3.969 1.00 96.81 99 ASP A C 1
ATOM 788 O O . ASP A 1 99 ? 11.343 2.003 -2.841 1.00 96.81 99 ASP A O 1
ATOM 792 N N . ALA A 1 100 ? 11.262 1.493 -5.022 1.00 97.12 100 ALA A N 1
ATOM 793 C CA . ALA A 1 100 ? 10.023 0.720 -4.942 1.00 97.12 100 ALA A CA 1
ATOM 794 C C . ALA A 1 100 ? 10.138 -0.445 -3.945 1.00 97.12 100 ALA A C 1
ATOM 796 O O . ALA A 1 100 ? 9.234 -0.652 -3.132 1.00 97.12 100 ALA A O 1
ATOM 797 N N . GLN A 1 101 ? 11.253 -1.185 -3.954 1.00 96.94 101 GLN A N 1
ATOM 798 C CA . GLN A 1 101 ? 11.510 -2.253 -2.980 1.00 96.94 101 GLN A CA 1
ATOM 799 C C . GLN A 1 101 ? 11.619 -1.729 -1.545 1.00 96.94 101 GLN A C 1
ATOM 801 O O . GLN A 1 101 ? 11.080 -2.349 -0.623 1.00 96.94 101 GLN A O 1
ATOM 806 N N . THR A 1 102 ? 12.254 -0.574 -1.353 1.00 97.75 102 THR A N 1
ATOM 807 C CA . THR A 1 102 ? 12.359 0.092 -0.049 1.00 97.75 102 THR A CA 1
ATOM 808 C C . THR A 1 102 ? 10.979 0.525 0.450 1.00 97.75 102 THR A C 1
ATOM 810 O O . THR A 1 102 ? 10.576 0.135 1.545 1.00 97.75 102 THR A O 1
ATOM 813 N N . PHE A 1 103 ? 10.187 1.207 -0.382 1.00 97.06 103 PHE A N 1
ATOM 814 C CA . PHE A 1 103 ? 8.810 1.597 -0.062 1.00 97.06 103 PHE A CA 1
ATOM 815 C C . PHE A 1 103 ? 7.904 0.397 0.252 1.00 97.06 103 PHE A C 1
ATOM 817 O O . PHE A 1 103 ? 7.157 0.444 1.232 1.00 97.06 103 PHE A O 1
ATOM 824 N N . MET A 1 104 ? 7.958 -0.685 -0.536 1.00 97.44 104 MET A N 1
ATOM 825 C CA . MET A 1 104 ? 7.170 -1.903 -0.283 1.00 97.44 104 MET A CA 1
ATOM 826 C C . MET A 1 104 ? 7.528 -2.542 1.066 1.00 97.44 104 MET A C 1
ATOM 828 O O . MET A 1 104 ? 6.630 -2.947 1.814 1.00 97.44 104 MET A O 1
ATOM 832 N 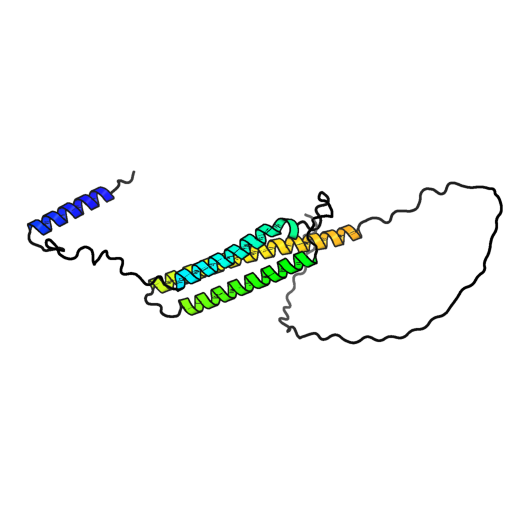N . ARG A 1 105 ? 8.823 -2.588 1.410 1.00 98.00 105 ARG A N 1
ATOM 833 C CA . ARG A 1 105 ? 9.310 -3.079 2.706 1.00 98.00 105 ARG A CA 1
ATOM 834 C C . ARG A 1 105 ? 8.803 -2.202 3.853 1.00 98.00 105 ARG A C 1
ATOM 836 O O . ARG A 1 105 ? 8.133 -2.714 4.746 1.00 98.00 105 ARG A O 1
ATOM 843 N N . THR A 1 106 ? 9.008 -0.887 3.778 1.00 97.69 106 THR A N 1
ATOM 844 C CA . THR A 1 106 ? 8.550 0.074 4.795 1.00 97.69 106 THR A CA 1
ATOM 845 C C . THR A 1 106 ? 7.029 0.045 4.983 1.00 97.69 106 THR A C 1
ATOM 847 O O . THR A 1 106 ? 6.549 0.102 6.114 1.00 97.69 106 THR A O 1
ATOM 850 N N . CYS A 1 107 ? 6.244 -0.104 3.909 1.00 97.94 107 CYS A N 1
ATOM 851 C CA . CYS A 1 107 ? 4.792 -0.274 4.020 1.00 97.94 107 CYS A CA 1
ATOM 852 C C . CYS A 1 107 ? 4.424 -1.587 4.728 1.00 97.94 107 CYS A C 1
ATOM 854 O O . CYS A 1 107 ? 3.539 -1.589 5.583 1.00 97.94 107 CYS A O 1
ATOM 856 N N . SER A 1 108 ? 5.119 -2.686 4.422 1.00 97.94 108 SER A N 1
ATOM 857 C CA . SER A 1 108 ? 4.906 -3.988 5.072 1.00 97.94 108 SER A CA 1
ATOM 858 C C . SER A 1 108 ? 5.228 -3.933 6.571 1.00 97.94 108 SER A C 1
ATOM 860 O O . SER A 1 108 ? 4.435 -4.390 7.394 1.00 97.94 108 SER A O 1
ATOM 862 N N . GLU A 1 109 ? 6.349 -3.314 6.942 1.00 97.69 109 GLU A N 1
ATOM 863 C CA . GLU A 1 109 ? 6.754 -3.095 8.337 1.00 97.69 109 GLU A CA 1
ATOM 864 C C . GLU A 1 109 ? 5.748 -2.209 9.086 1.00 97.69 109 GLU A C 1
ATOM 866 O O . GLU A 1 109 ? 5.342 -2.538 10.202 1.00 97.69 109 GLU A O 1
ATOM 871 N N . ALA A 1 110 ? 5.268 -1.129 8.462 1.00 97.00 110 ALA A N 1
ATOM 872 C CA . ALA A 1 110 ? 4.262 -0.254 9.059 1.00 97.00 110 ALA A CA 1
ATOM 873 C C . ALA A 1 110 ? 2.913 -0.972 9.285 1.00 97.00 110 ALA A C 1
ATOM 875 O O . ALA A 1 110 ? 2.265 -0.751 10.310 1.00 97.00 110 ALA A O 1
ATOM 876 N N . ILE A 1 111 ? 2.514 -1.888 8.391 1.00 96.94 111 ILE A N 1
ATOM 877 C CA . ILE A 1 111 ? 1.349 -2.770 8.597 1.00 96.94 111 ILE A CA 1
ATOM 878 C C . ILE A 1 111 ? 1.585 -3.728 9.772 1.00 96.94 111 ILE A C 1
ATOM 880 O O . ILE A 1 111 ? 0.694 -3.893 10.607 1.00 96.94 111 ILE A O 1
ATOM 884 N N . GLN A 1 112 ? 2.770 -4.336 9.890 1.00 96.38 112 GLN A N 1
ATOM 885 C CA . GLN A 1 112 ? 3.090 -5.218 11.021 1.00 96.38 112 GLN A CA 1
ATOM 886 C C . GLN A 1 112 ? 3.065 -4.467 12.360 1.00 96.38 112 GLN A C 1
ATOM 888 O O . GLN A 1 112 ? 2.471 -4.951 13.326 1.00 96.38 112 GLN A O 1
ATOM 893 N N . GLN A 1 113 ? 3.623 -3.253 12.412 1.00 94.38 113 GLN A N 1
ATOM 894 C CA . GLN A 1 113 ? 3.543 -2.378 13.586 1.00 94.38 113 GLN A CA 1
ATOM 895 C C . GLN A 1 113 ? 2.088 -2.017 13.921 1.00 94.38 113 GLN A C 1
ATOM 897 O O . GLN A 1 113 ? 1.688 -2.079 15.087 1.00 94.38 113 GLN A O 1
ATOM 902 N N . LEU A 1 114 ? 1.272 -1.700 12.910 1.00 94.31 114 LEU A N 1
ATOM 903 C CA . LEU A 1 114 ? -0.154 -1.423 13.079 1.00 94.31 114 LEU A CA 1
ATOM 904 C C . LEU A 1 114 ? -0.920 -2.653 13.595 1.00 94.31 114 LEU A C 1
ATOM 906 O O . LEU A 1 114 ? -1.738 -2.501 14.501 1.00 94.31 114 LEU A O 1
ATOM 910 N N . ARG A 1 115 ? -0.626 -3.870 13.108 1.00 93.94 115 ARG A N 1
ATOM 911 C CA . ARG A 1 115 ? -1.200 -5.125 13.635 1.00 93.94 115 ARG A CA 1
ATOM 912 C C . ARG A 1 115 ? -0.790 -5.358 15.091 1.00 93.94 115 ARG A C 1
ATOM 914 O O . ARG A 1 115 ? -1.650 -5.626 15.928 1.00 93.94 115 ARG A O 1
ATOM 921 N N . ALA A 1 116 ? 0.489 -5.194 15.428 1.00 91.12 116 ALA A N 1
ATOM 922 C CA . ALA A 1 116 ? 0.972 -5.342 16.803 1.00 91.12 116 ALA A CA 1
ATOM 923 C C . ALA A 1 116 ? 0.283 -4.364 17.776 1.00 91.12 116 ALA A C 1
ATOM 925 O O . ALA A 1 116 ? -0.014 -4.721 18.916 1.00 91.12 116 ALA A O 1
ATOM 926 N N . GLN A 1 117 ? -0.024 -3.146 17.323 1.00 86.62 117 GLN A N 1
ATOM 927 C CA . GLN A 1 117 ? -0.806 -2.167 18.085 1.00 86.62 117 GLN A CA 1
ATOM 928 C C . GLN A 1 117 ? -2.305 -2.496 18.109 1.00 86.62 117 GLN A C 1
ATOM 930 O O . GLN A 1 117 ? -2.951 -2.287 19.129 1.00 86.62 117 GLN A O 1
ATOM 935 N N . ALA A 1 118 ? -2.862 -3.047 17.029 1.00 86.69 118 ALA A N 1
ATOM 936 C CA . ALA A 1 118 ? -4.270 -3.427 16.935 1.00 86.69 118 ALA A CA 1
ATOM 937 C C . ALA A 1 118 ? -4.674 -4.506 17.950 1.00 86.69 118 ALA A C 1
ATOM 939 O O . ALA A 1 118 ? -5.827 -4.529 18.384 1.00 86.69 118 ALA A O 1
ATOM 940 N N . HIS A 1 119 ? -3.739 -5.381 18.327 1.00 81.12 119 HIS A N 1
ATOM 941 C CA . HIS A 1 119 ? -3.938 -6.407 19.353 1.00 81.12 119 HIS A CA 1
ATOM 942 C C . HIS A 1 119 ? -3.706 -5.905 20.785 1.00 81.12 119 HIS A C 1
ATOM 944 O O . HIS A 1 119 ? -4.202 -6.525 21.725 1.00 81.12 119 HIS A O 1
ATOM 950 N N . LYS A 1 120 ? -3.011 -4.775 20.972 1.00 77.62 120 LYS A N 1
ATOM 951 C CA . LYS A 1 120 ? -2.945 -4.101 22.273 1.00 77.62 120 LYS A CA 1
ATOM 952 C C . LYS A 1 120 ? -4.272 -3.383 22.530 1.00 77.62 120 LYS A C 1
ATOM 954 O O . LYS A 1 120 ? -4.827 -2.740 21.640 1.00 77.62 120 LYS A O 1
ATOM 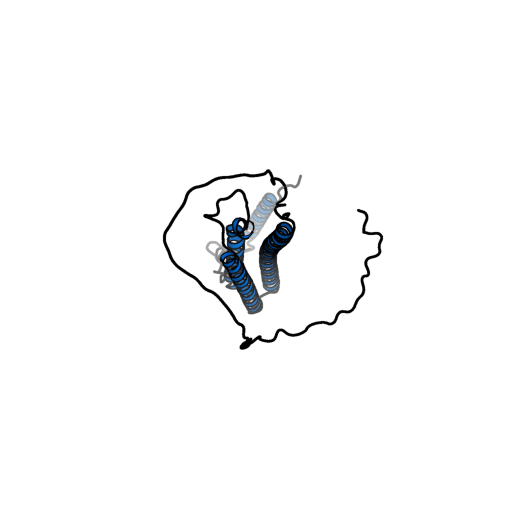959 N N . GLU A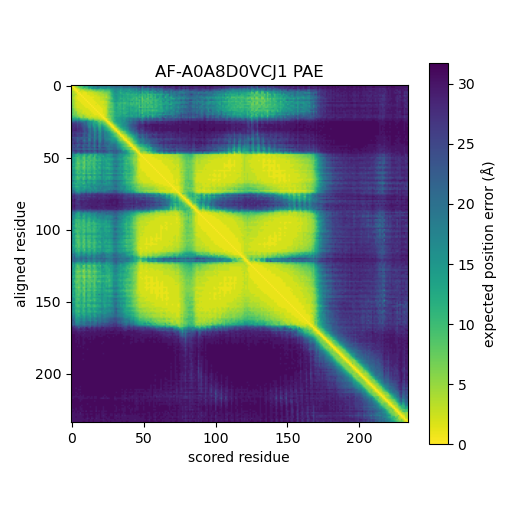 1 121 ? -4.788 -3.536 23.747 1.00 65.81 121 GLU A N 1
ATOM 960 C CA . GLU A 1 121 ? -6.004 -2.870 24.235 1.00 65.81 121 GLU A CA 1
ATOM 961 C C . GLU A 1 121 ? -7.195 -2.986 23.265 1.00 65.81 121 GLU A C 1
ATOM 963 O O . GLU A 1 121 ? -7.556 -2.056 22.534 1.00 65.81 121 GLU A O 1
ATOM 968 N N . VAL A 1 122 ? -7.801 -4.177 23.241 1.00 77.00 122 VAL A N 1
ATOM 969 C CA . VAL A 1 122 ? -9.026 -4.476 22.488 1.00 77.00 122 VAL A CA 1
ATOM 970 C C . VAL A 1 122 ? -10.218 -4.428 23.457 1.00 77.00 122 VAL A C 1
ATOM 972 O O . VAL A 1 122 ? -10.455 -5.405 24.164 1.00 77.00 122 VAL A O 1
ATOM 975 N N . PRO A 1 123 ? -10.978 -3.317 23.526 1.00 75.31 123 PRO A N 1
ATOM 976 C CA . PRO A 1 123 ? -12.022 -3.131 24.540 1.00 75.31 123 PRO A CA 1
ATOM 977 C C . PRO A 1 123 ? -13.321 -3.898 24.248 1.00 75.31 123 PRO A C 1
ATOM 979 O O . PRO A 1 123 ? -14.172 -4.015 25.125 1.00 75.31 123 PRO A O 1
ATOM 982 N N . SER A 1 124 ? -13.523 -4.382 23.018 1.00 89.12 124 SER A N 1
ATOM 983 C CA . SER A 1 124 ? -14.698 -5.176 22.645 1.00 89.12 124 SER A CA 1
ATOM 984 C C . SER A 1 124 ? -14.452 -6.018 21.392 1.00 89.12 124 SER A C 1
ATOM 986 O O . SER A 1 124 ? -13.601 -5.692 20.559 1.00 89.12 124 SER A O 1
ATOM 988 N N . GLN A 1 125 ? -15.252 -7.074 21.223 1.00 91.06 125 GLN A N 1
ATOM 989 C CA . GLN A 1 125 ? -15.226 -7.932 20.035 1.00 91.06 125 GLN A CA 1
ATOM 990 C C . GLN A 1 125 ? -15.515 -7.144 18.742 1.00 91.06 125 GLN A C 1
ATOM 992 O O . GLN A 1 125 ? -14.802 -7.311 17.758 1.00 91.06 125 GLN A O 1
ATOM 997 N N . GLN A 1 126 ? -16.456 -6.191 18.771 1.00 92.62 126 GLN A N 1
ATOM 998 C CA . GLN A 1 126 ? -16.730 -5.297 17.637 1.00 92.62 126 GLN A CA 1
ATOM 999 C C . GLN A 1 126 ? -15.485 -4.494 17.214 1.00 92.62 126 GLN A C 1
ATOM 1001 O O . GLN A 1 126 ? -15.227 -4.312 16.025 1.00 92.62 126 GLN A O 1
ATOM 1006 N N . VAL A 1 127 ? -14.688 -4.012 18.179 1.00 90.06 127 VAL A N 1
ATOM 1007 C CA . VAL A 1 127 ? -13.436 -3.296 17.883 1.00 90.06 127 VAL A CA 1
ATOM 1008 C C . VAL A 1 127 ? -12.370 -4.252 17.340 1.00 90.06 127 VAL A C 1
ATOM 1010 O O . VAL A 1 127 ? -11.621 -3.855 16.450 1.00 90.06 127 VAL A O 1
ATOM 1013 N N . LYS A 1 128 ? -12.326 -5.507 17.807 1.00 91.19 128 LYS A N 1
ATOM 1014 C CA . LYS A 1 128 ? -11.441 -6.553 17.266 1.00 91.19 128 LYS A CA 1
ATOM 1015 C C . LYS A 1 128 ? -11.718 -6.812 15.783 1.00 91.19 128 LYS A C 1
ATOM 1017 O O . LYS A 1 128 ? -10.798 -6.751 14.973 1.00 91.19 128 LYS A O 1
ATOM 1022 N N . GLU A 1 129 ? -12.981 -7.050 15.439 1.00 93.00 129 GLU A N 1
ATOM 1023 C CA . GLU A 1 129 ? -13.440 -7.318 14.070 1.00 93.00 129 GLU A CA 1
ATOM 1024 C C . GLU A 1 129 ? -13.194 -6.117 13.153 1.00 93.00 129 GLU A C 1
ATOM 1026 O O . GLU A 1 129 ? -12.614 -6.270 12.080 1.00 93.00 129 GLU A O 1
ATOM 1031 N N . HIS A 1 130 ? -13.533 -4.906 13.611 1.00 93.56 130 HIS A N 1
ATOM 1032 C CA . HIS A 1 130 ? -13.242 -3.675 12.877 1.00 93.56 130 HIS A CA 1
ATOM 1033 C C . HIS A 1 130 ? -11.741 -3.501 12.598 1.00 93.56 130 HIS A C 1
ATOM 1035 O O . HIS A 1 130 ? -11.361 -3.214 11.464 1.00 93.56 130 HIS A O 1
ATOM 1041 N N . ARG A 1 131 ? -10.883 -3.686 13.613 1.00 92.88 131 ARG A N 1
ATOM 1042 C CA . ARG A 1 131 ? -9.425 -3.579 13.453 1.00 92.88 131 ARG A CA 1
ATOM 1043 C C . ARG A 1 131 ? -8.880 -4.646 12.498 1.00 92.88 131 ARG A C 1
ATOM 1045 O O . ARG A 1 131 ? -8.030 -4.306 11.683 1.00 92.88 131 ARG A O 1
ATOM 1052 N N . SER A 1 132 ? -9.381 -5.885 12.565 1.00 94.06 132 SER A N 1
ATOM 1053 C CA . SER A 1 132 ? -8.991 -6.963 11.641 1.00 94.06 132 SER A CA 1
ATOM 1054 C C . SER A 1 132 ? -9.333 -6.601 10.200 1.00 94.06 132 SER A C 1
ATOM 1056 O O . SER A 1 132 ? -8.429 -6.478 9.385 1.00 94.06 132 SER A O 1
ATOM 1058 N N . ALA A 1 133 ? -10.602 -6.290 9.916 1.00 96.25 133 ALA A N 1
ATOM 1059 C CA . ALA A 1 133 ? -11.043 -5.952 8.564 1.00 96.25 133 ALA A CA 1
ATOM 1060 C C . ALA A 1 133 ? -10.278 -4.750 7.978 1.00 96.25 133 ALA A C 1
ATOM 1062 O O . ALA A 1 133 ? -9.950 -4.736 6.795 1.00 96.25 133 ALA A O 1
ATOM 1063 N N . VAL A 1 134 ? -9.947 -3.746 8.802 1.00 96.62 134 VAL A N 1
ATOM 1064 C CA . VAL A 1 134 ? -9.100 -2.619 8.377 1.00 96.62 134 VAL A CA 1
ATOM 1065 C C . VAL A 1 134 ? -7.684 -3.076 8.010 1.00 96.62 134 VAL A C 1
ATOM 1067 O O . VAL A 1 134 ? -7.173 -2.626 6.988 1.00 96.62 134 VAL A O 1
ATOM 1070 N N . LEU A 1 135 ? -7.052 -3.959 8.791 1.00 96.94 135 LEU A N 1
ATOM 1071 C CA . LEU A 1 135 ? -5.733 -4.512 8.450 1.00 96.94 135 LEU A CA 1
ATOM 1072 C C . LEU A 1 135 ? -5.783 -5.303 7.139 1.00 96.94 135 LEU A C 1
ATOM 1074 O O . LEU A 1 135 ? -4.951 -5.064 6.266 1.00 96.94 135 LEU A O 1
ATOM 1078 N N . ASP A 1 136 ? -6.789 -6.160 6.973 1.00 97.81 136 ASP A N 1
ATOM 1079 C CA . ASP A 1 136 ? -6.963 -7.002 5.786 1.00 97.81 136 ASP A CA 1
ATOM 1080 C C . ASP A 1 136 ? -7.126 -6.137 4.515 1.00 97.81 136 ASP A C 1
ATOM 1082 O O . ASP A 1 136 ? -6.444 -6.352 3.510 1.00 97.81 136 ASP A O 1
ATOM 1086 N N . PHE A 1 137 ? -7.930 -5.064 4.574 1.00 98.19 137 PHE A N 1
ATOM 1087 C CA . PHE A 1 137 ? -8.064 -4.110 3.463 1.00 98.19 137 PHE A CA 1
ATOM 1088 C C . PHE A 1 137 ? -6.770 -3.344 3.140 1.00 98.19 137 PHE A C 1
ATOM 1090 O O . PHE A 1 137 ? -6.524 -3.043 1.966 1.00 98.19 137 PHE A O 1
ATOM 1097 N N . ILE A 1 138 ? -5.957 -3.009 4.148 1.00 98.25 138 ILE A N 1
ATOM 1098 C CA . ILE A 1 138 ? -4.678 -2.302 3.963 1.00 98.25 138 ILE A CA 1
ATOM 1099 C C . ILE A 1 138 ? -3.633 -3.237 3.346 1.00 98.25 138 ILE A C 1
ATOM 1101 O O . ILE A 1 138 ? -2.957 -2.847 2.393 1.00 98.25 138 ILE A O 1
ATOM 1105 N N . GLU A 1 139 ? -3.538 -4.477 3.829 1.00 98.19 139 GLU A N 1
ATOM 1106 C CA . GLU A 1 139 ? -2.689 -5.509 3.230 1.00 98.19 139 GLU A CA 1
ATOM 1107 C C . GLU A 1 139 ? -3.048 -5.758 1.770 1.00 98.19 139 GLU A C 1
ATOM 1109 O O . GLU A 1 139 ? -2.172 -5.761 0.909 1.00 98.19 139 GLU A O 1
ATOM 1114 N N . ASP A 1 140 ? -4.332 -5.928 1.469 1.00 98.56 140 ASP A N 1
ATOM 1115 C CA . ASP A 1 140 ? -4.786 -6.153 0.102 1.00 98.56 140 ASP A CA 1
ATOM 1116 C C . ASP A 1 140 ? -4.571 -4.931 -0.794 1.00 98.56 140 ASP A C 1
ATOM 1118 O O . ASP A 1 140 ? -4.352 -5.079 -2.000 1.00 98.56 140 ASP A O 1
ATOM 1122 N N . TYR A 1 141 ? -4.593 -3.715 -0.237 1.00 98.62 141 TYR A N 1
ATOM 1123 C CA . TYR A 1 141 ? -4.199 -2.526 -0.986 1.00 98.62 141 TYR A CA 1
ATOM 1124 C C . TYR A 1 141 ? -2.704 -2.550 -1.321 1.00 98.62 141 TYR A C 1
ATOM 1126 O O . TYR A 1 141 ? -2.363 -2.374 -2.491 1.00 98.62 141 TYR A O 1
ATOM 1134 N N . LEU A 1 142 ? -1.833 -2.869 -0.356 1.00 98.44 142 LEU A N 1
ATOM 1135 C CA . LEU A 1 142 ? -0.401 -3.038 -0.614 1.00 98.44 142 LEU A CA 1
ATOM 1136 C C . LEU A 1 142 ? -0.145 -4.150 -1.644 1.00 98.44 142 LEU A C 1
ATOM 1138 O O . LEU A 1 142 ? 0.523 -3.889 -2.638 1.00 98.44 142 LEU A O 1
ATOM 1142 N N . LYS A 1 143 ? -0.746 -5.340 -1.495 1.00 98.44 143 LYS A N 1
ATOM 1143 C CA . LYS A 1 143 ? -0.623 -6.458 -2.458 1.00 98.44 143 LYS A CA 1
ATOM 1144 C C . LYS A 1 143 ? -0.988 -6.033 -3.886 1.00 98.44 143 LYS A C 1
ATOM 1146 O O . LYS A 1 143 ? -0.271 -6.377 -4.825 1.00 98.44 143 LYS A O 1
ATOM 1151 N N . ARG A 1 144 ? -2.063 -5.251 -4.069 1.00 98.38 144 ARG A N 1
ATOM 1152 C CA . ARG A 1 144 ? -2.462 -4.708 -5.385 1.00 98.38 144 ARG A CA 1
ATOM 1153 C C . ARG A 1 144 ? -1.428 -3.736 -5.966 1.00 98.38 144 ARG A C 1
ATOM 1155 O O . ARG A 1 144 ? -1.193 -3.766 -7.171 1.00 98.38 144 ARG A O 1
ATOM 1162 N N . VAL A 1 145 ? -0.792 -2.910 -5.135 1.00 98.19 145 VAL A N 1
ATOM 1163 C CA . VAL A 1 145 ? 0.274 -1.985 -5.565 1.00 98.19 145 VAL A CA 1
ATOM 1164 C C . VAL A 1 145 ? 1.580 -2.735 -5.872 1.00 98.19 145 VAL A C 1
ATOM 1166 O O . VAL A 1 145 ? 2.197 -2.476 -6.904 1.00 98.19 145 VAL A O 1
ATOM 1169 N N . CYS A 1 146 ? 1.950 -3.736 -5.067 1.00 97.69 146 CYS A N 1
ATOM 1170 C CA . CYS A 1 146 ? 3.082 -4.624 -5.349 1.00 97.69 146 CYS A CA 1
ATOM 1171 C C . CYS A 1 146 ? 2.891 -5.383 -6.672 1.00 97.69 146 CYS A C 1
ATOM 1173 O O . CYS A 1 146 ? 3.816 -5.450 -7.476 1.00 97.69 146 CYS A O 1
ATOM 1175 N N . LYS A 1 147 ? 1.679 -5.895 -6.942 1.00 97.81 147 LYS A N 1
ATOM 1176 C CA . LYS A 1 147 ? 1.336 -6.555 -8.214 1.00 97.81 147 LYS A CA 1
ATOM 1177 C C . LYS A 1 147 ? 1.550 -5.624 -9.408 1.00 97.81 147 LYS A C 1
ATOM 1179 O O . LYS A 1 147 ? 2.159 -6.039 -10.389 1.00 97.81 147 LYS A O 1
ATOM 1184 N N . LEU A 1 148 ? 1.119 -4.363 -9.297 1.00 96.50 148 LEU A N 1
ATOM 1185 C CA . LEU A 1 148 ? 1.352 -3.342 -10.320 1.00 96.50 148 LEU A CA 1
ATOM 1186 C C . LEU A 1 148 ? 2.854 -3.145 -10.581 1.00 96.50 148 LEU A C 1
ATOM 1188 O O . LEU A 1 148 ? 3.258 -3.145 -11.738 1.00 96.50 148 LEU A O 1
ATOM 1192 N N . TYR A 1 149 ? 3.691 -3.051 -9.543 1.00 97.31 149 TYR A N 1
ATOM 1193 C CA . TYR A 1 149 ? 5.151 -2.997 -9.703 1.00 97.31 149 TYR A CA 1
ATOM 1194 C C . TYR A 1 149 ? 5.719 -4.246 -10.405 1.00 97.31 149 TYR A C 1
ATOM 1196 O O . TYR A 1 149 ? 6.447 -4.121 -11.392 1.00 97.31 149 TYR A O 1
ATOM 1204 N N . SER A 1 150 ? 5.351 -5.450 -9.954 1.00 97.31 150 SER A N 1
ATOM 1205 C CA . SER A 1 150 ? 5.816 -6.710 -10.552 1.00 97.31 150 SER A CA 1
ATOM 1206 C C . SER A 1 150 ? 5.438 -6.833 -12.032 1.00 97.31 150 SER A C 1
ATOM 1208 O O . SER A 1 150 ? 6.257 -7.278 -12.834 1.00 97.31 150 SER A O 1
ATOM 1210 N N . GLU A 1 151 ? 4.240 -6.384 -12.417 1.00 96.31 151 GLU A N 1
ATOM 1211 C CA . GLU A 1 151 ? 3.804 -6.313 -13.817 1.00 96.31 151 GLU A CA 1
ATOM 1212 C C . GLU A 1 151 ? 4.677 -5.354 -14.644 1.00 96.31 151 GLU A C 1
ATOM 1214 O O . GLU A 1 151 ? 5.113 -5.716 -15.739 1.00 96.31 151 GLU A O 1
ATOM 1219 N N . GLN A 1 152 ? 5.001 -4.160 -14.128 1.00 94.62 152 GLN A N 1
ATOM 1220 C CA . GLN A 1 152 ? 5.899 -3.229 -14.827 1.00 94.62 152 GLN A CA 1
ATOM 1221 C C . GLN A 1 152 ? 7.298 -3.824 -15.024 1.00 94.62 152 GLN A C 1
ATOM 1223 O O . GLN A 1 152 ? 7.841 -3.773 -16.133 1.00 94.62 152 GLN A O 1
ATOM 1228 N N . ARG A 1 153 ? 7.867 -4.430 -13.973 1.00 94.81 153 ARG A N 1
ATOM 1229 C CA . ARG A 1 153 ? 9.191 -5.064 -14.017 1.00 94.81 153 ARG A CA 1
ATOM 1230 C C . ARG A 1 153 ? 9.225 -6.255 -14.975 1.00 94.81 153 ARG A C 1
ATOM 1232 O O . ARG A 1 153 ? 10.178 -6.381 -15.742 1.00 94.81 153 ARG A O 1
ATOM 1239 N N . ALA A 1 154 ? 8.174 -7.075 -15.017 1.00 95.56 154 ALA A N 1
ATOM 1240 C CA . ALA A 1 154 ? 8.048 -8.159 -15.993 1.00 95.56 154 ALA A CA 1
ATOM 1241 C C . ALA A 1 154 ? 8.065 -7.633 -17.441 1.00 95.56 154 ALA A C 1
ATOM 1243 O O . ALA A 1 154 ? 8.745 -8.201 -18.298 1.00 95.56 154 ALA A O 1
ATOM 1244 N N . ILE A 1 155 ? 7.394 -6.506 -17.717 1.00 92.69 155 ILE A N 1
ATOM 1245 C CA . ILE A 1 155 ? 7.427 -5.865 -19.041 1.00 92.69 155 ILE A CA 1
ATOM 1246 C C . ILE A 1 155 ? 8.827 -5.298 -19.352 1.00 92.69 155 ILE A C 1
ATOM 1248 O O . ILE A 1 155 ? 9.294 -5.473 -20.481 1.00 92.69 155 ILE A O 1
ATOM 1252 N N . ARG A 1 156 ? 9.523 -4.670 -18.384 1.00 90.62 156 ARG A N 1
ATOM 1253 C CA . ARG A 1 156 ? 10.925 -4.214 -18.544 1.00 90.62 156 ARG A CA 1
ATOM 1254 C C . ARG A 1 156 ? 11.829 -5.389 -18.928 1.00 90.62 156 ARG A C 1
ATOM 1256 O O . ARG A 1 156 ? 12.490 -5.330 -19.964 1.00 90.62 156 ARG A O 1
ATOM 1263 N N . VAL A 1 157 ? 11.804 -6.472 -18.147 1.00 91.94 157 VAL A N 1
ATOM 1264 C CA . VAL A 1 157 ? 12.618 -7.679 -18.386 1.00 91.94 157 VAL A CA 1
ATOM 1265 C C . VAL A 1 157 ? 12.311 -8.289 -19.754 1.00 91.94 157 VAL A C 1
ATOM 1267 O O . VAL A 1 157 ? 13.240 -8.512 -20.531 1.00 91.94 157 VAL A O 1
ATOM 1270 N N . LYS A 1 158 ? 11.028 -8.474 -20.103 1.00 91.88 158 LYS A N 1
ATOM 1271 C CA . LYS A 1 158 ? 10.624 -8.988 -21.421 1.00 91.88 158 LYS A CA 1
ATOM 1272 C C . LYS A 1 158 ? 11.213 -8.148 -22.560 1.00 91.88 158 LYS A C 1
ATOM 1274 O O . LYS A 1 158 ? 11.836 -8.699 -23.459 1.00 91.88 158 LYS A O 1
ATOM 1279 N N . ARG A 1 159 ? 11.088 -6.818 -22.498 1.00 87.62 159 ARG A N 1
ATOM 1280 C CA . ARG A 1 159 ? 11.610 -5.904 -23.534 1.00 87.62 159 ARG A CA 1
ATOM 1281 C C . ARG A 1 159 ? 13.134 -5.950 -23.664 1.00 87.62 159 ARG A C 1
ATOM 1283 O O . ARG A 1 159 ? 13.645 -5.873 -24.780 1.00 87.62 159 ARG A O 1
ATOM 1290 N N . VAL A 1 160 ? 13.862 -6.098 -22.555 1.00 86.00 160 VAL A N 1
ATOM 1291 C CA . VAL A 1 160 ? 15.328 -6.266 -22.571 1.00 86.00 160 VAL A CA 1
ATOM 1292 C C . VAL A 1 160 ? 15.724 -7.603 -23.207 1.00 86.00 160 VAL A C 1
ATOM 1294 O O . VAL A 1 160 ? 16.656 -7.641 -24.012 1.00 86.00 160 VAL A O 1
ATOM 1297 N N . VAL A 1 161 ? 15.009 -8.689 -22.897 1.00 88.81 161 VAL A N 1
ATOM 1298 C CA . VAL A 1 161 ? 15.236 -10.014 -23.500 1.00 88.81 161 VAL A CA 1
ATOM 1299 C C . VAL A 1 161 ? 14.912 -10.004 -24.995 1.00 88.81 161 VAL A C 1
ATOM 1301 O O . VAL A 1 161 ? 15.749 -10.421 -25.792 1.00 88.81 161 VAL A O 1
ATOM 1304 N N . ASP A 1 162 ? 13.755 -9.473 -25.394 1.00 87.00 162 ASP A N 1
ATOM 1305 C CA . ASP A 1 162 ? 13.346 -9.398 -26.800 1.00 87.00 162 ASP A CA 1
ATOM 1306 C C . ASP A 1 162 ? 14.335 -8.555 -27.627 1.00 87.00 162 ASP A C 1
ATOM 1308 O O . ASP A 1 162 ? 14.733 -8.978 -28.713 1.00 87.00 162 ASP A O 1
ATOM 1312 N N . LYS A 1 163 ? 14.861 -7.442 -27.085 1.00 83.25 163 LYS A N 1
ATOM 1313 C CA . LYS A 1 163 ? 15.959 -6.688 -27.721 1.00 83.25 163 LYS A CA 1
ATOM 1314 C C . LYS A 1 163 ? 17.218 -7.544 -27.909 1.00 83.25 163 LYS A C 1
ATOM 1316 O O . LYS A 1 163 ? 17.761 -7.568 -29.009 1.00 83.25 163 LYS A O 1
ATOM 1321 N N . LYS A 1 164 ? 17.666 -8.263 -26.870 1.00 86.31 164 LYS A N 1
ATOM 1322 C CA . LYS A 1 164 ? 18.842 -9.161 -26.932 1.00 86.31 164 LYS A CA 1
ATOM 1323 C C . LYS A 1 164 ? 18.655 -10.349 -27.888 1.00 86.31 164 LYS A C 1
ATOM 1325 O O . LYS A 1 164 ? 19.645 -10.978 -28.259 1.00 86.31 164 LYS A O 1
ATOM 1330 N N . ARG A 1 165 ? 17.413 -10.689 -28.252 1.00 89.06 165 ARG A N 1
ATOM 1331 C CA . ARG A 1 165 ? 17.089 -11.678 -29.294 1.00 89.06 165 ARG A CA 1
ATOM 1332 C C . ARG A 1 165 ? 17.138 -11.043 -30.682 1.00 89.06 165 ARG A C 1
ATOM 1334 O O . ARG A 1 165 ? 17.806 -11.582 -31.553 1.00 89.06 165 ARG A O 1
ATOM 1341 N N . LEU A 1 166 ? 16.507 -9.882 -30.867 1.00 83.19 166 LEU A N 1
ATOM 1342 C CA . LEU A 1 166 ? 16.501 -9.153 -32.142 1.00 83.19 166 LEU A CA 1
ATOM 1343 C C . LEU A 1 166 ? 17.912 -8.734 -32.585 1.00 83.19 166 LEU A C 1
ATOM 1345 O O . LEU A 1 166 ? 18.260 -8.929 -33.743 1.00 83.19 166 LEU A O 1
ATOM 1349 N N . SER A 1 167 ? 18.768 -8.276 -31.666 1.00 82.19 167 SER A N 1
ATOM 1350 C CA . SER A 1 167 ? 20.162 -7.908 -31.974 1.00 82.19 167 SER A CA 1
ATOM 1351 C C . SER A 1 167 ? 21.077 -9.095 -32.316 1.00 82.19 167 SER A C 1
ATOM 1353 O O . SER A 1 167 ? 22.254 -8.893 -32.588 1.00 82.19 167 SER A O 1
ATOM 1355 N N . LYS A 1 168 ? 20.578 -10.337 -32.247 1.00 80.50 168 LYS A N 1
ATOM 1356 C CA . LYS A 1 168 ? 21.271 -11.552 -32.720 1.00 80.50 168 LYS A CA 1
ATOM 1357 C C . LYS A 1 168 ? 20.746 -12.037 -34.078 1.00 80.50 168 LYS A C 1
ATOM 1359 O O . LYS A 1 168 ? 21.198 -13.068 -34.562 1.00 80.50 168 LYS A O 1
ATOM 1364 N N . LEU A 1 169 ? 19.762 -11.335 -34.643 1.00 69.12 169 LEU A N 1
ATOM 1365 C CA . LEU A 1 169 ? 19.091 -11.664 -35.902 1.00 69.12 169 LEU A CA 1
ATOM 1366 C C . LEU A 1 169 ? 19.323 -10.602 -36.989 1.00 69.12 169 LEU A C 1
ATOM 1368 O O . LEU A 1 169 ? 18.803 -10.757 -38.092 1.00 69.12 169 LEU A O 1
ATOM 1372 N N . GLU A 1 170 ? 20.086 -9.537 -36.711 1.00 57.22 170 GLU A N 1
ATOM 1373 C CA . GLU A 1 170 ? 20.548 -8.641 -37.775 1.00 57.22 170 GLU A CA 1
ATOM 1374 C C . GLU A 1 170 ? 21.502 -9.402 -38.710 1.00 57.22 170 GLU A C 1
ATOM 1376 O O . GLU A 1 170 ? 22.449 -10.034 -38.233 1.00 57.22 170 GLU A O 1
ATOM 1381 N N . PRO A 1 171 ? 21.261 -9.383 -40.033 1.00 58.16 171 PRO A N 1
ATOM 1382 C CA . PRO A 1 171 ? 22.140 -10.040 -40.983 1.00 58.16 171 PRO A CA 1
ATOM 1383 C C . PRO A 1 171 ? 23.468 -9.286 -41.098 1.00 58.16 171 PRO A C 1
ATOM 1385 O O . PRO A 1 171 ? 23.493 -8.057 -41.166 1.00 58.16 171 PRO A O 1
ATOM 1388 N N . GLU A 1 172 ? 24.564 -10.042 -41.202 1.00 48.94 172 GLU A N 1
ATOM 1389 C CA . GLU A 1 172 ? 25.855 -9.532 -41.675 1.00 48.94 172 GLU A CA 1
ATOM 1390 C C . GLU A 1 172 ? 25.655 -8.665 -42.937 1.00 48.94 172 GLU A C 1
ATOM 1392 O O . GLU A 1 172 ? 24.957 -9.101 -43.866 1.00 48.94 172 GLU A O 1
ATOM 1397 N N . PRO A 1 173 ? 26.263 -7.465 -43.022 1.00 50.41 173 PRO A N 1
ATOM 1398 C CA . PRO A 1 173 ? 26.241 -6.673 -44.242 1.00 50.41 173 PRO A CA 1
ATOM 1399 C C . PRO A 1 173 ? 27.031 -7.424 -45.316 1.00 50.41 173 PRO A C 1
ATOM 1401 O O . PRO A 1 173 ? 28.257 -7.373 -45.363 1.00 50.41 173 PRO A O 1
ATOM 1404 N N . ASN A 1 174 ? 26.317 -8.158 -46.169 1.00 45.09 174 ASN A N 1
ATOM 1405 C CA . ASN A 1 174 ? 26.905 -9.076 -47.138 1.00 45.09 174 ASN A CA 1
ATOM 1406 C C . ASN A 1 174 ? 27.712 -8.294 -48.195 1.00 45.09 174 ASN A C 1
ATOM 1408 O O . ASN A 1 174 ? 27.169 -7.767 -49.168 1.00 45.09 174 ASN A O 1
ATOM 1412 N N . THR A 1 175 ? 29.023 -8.192 -47.974 1.00 48.97 175 THR A N 1
ATOM 1413 C CA . THR A 1 175 ? 29.992 -7.362 -48.711 1.00 48.97 175 THR A CA 1
ATOM 1414 C C . THR A 1 175 ? 30.357 -7.948 -50.082 1.00 48.97 175 THR A C 1
ATOM 1416 O O . THR A 1 175 ? 31.528 -8.066 -50.438 1.00 48.97 175 THR A O 1
ATOM 1419 N N . LYS A 1 176 ? 29.360 -8.333 -50.891 1.00 53.97 176 LYS A N 1
ATOM 1420 C CA . LYS A 1 176 ? 29.574 -8.986 -52.197 1.00 53.97 176 LYS A CA 1
ATOM 1421 C C . LYS A 1 176 ? 28.627 -8.512 -53.299 1.00 53.97 176 LYS A C 1
ATOM 1423 O O . LYS A 1 176 ? 27.802 -9.287 -53.770 1.00 53.97 176 LYS A O 1
ATOM 1428 N N . ALA A 1 177 ? 28.808 -7.269 -53.761 1.00 48.09 177 ALA A N 1
ATOM 1429 C CA . ALA A 1 177 ? 28.433 -6.859 -55.125 1.00 48.09 177 ALA A CA 1
ATOM 1430 C C . ALA A 1 177 ? 29.010 -5.487 -55.556 1.00 48.09 177 ALA A C 1
ATOM 1432 O O . ALA A 1 177 ? 28.232 -4.577 -55.833 1.00 48.09 177 ALA A O 1
ATOM 1433 N N . ARG A 1 178 ? 30.344 -5.328 -55.669 1.00 46.62 178 ARG A N 1
ATOM 1434 C CA . ARG A 1 178 ? 30.960 -4.446 -56.698 1.00 46.62 178 ARG A CA 1
ATOM 1435 C C . ARG A 1 178 ? 32.471 -4.664 -56.883 1.00 46.62 178 ARG A C 1
ATOM 1437 O O . ARG A 1 178 ? 33.271 -3.753 -56.687 1.00 46.62 178 ARG A O 1
ATOM 1444 N N . GLU A 1 179 ? 32.864 -5.845 -57.348 1.00 46.72 179 GLU A N 1
ATOM 1445 C CA . GLU A 1 179 ? 34.108 -5.939 -58.119 1.00 46.72 179 GLU A CA 1
ATOM 1446 C C . GLU A 1 179 ? 33.818 -5.468 -59.549 1.00 46.72 179 GLU A C 1
ATOM 1448 O O . GLU A 1 179 ? 33.110 -6.129 -60.305 1.00 46.72 179 GLU A O 1
ATOM 1453 N N . SER A 1 180 ? 34.323 -4.289 -59.916 1.00 38.75 180 SER A N 1
ATOM 1454 C CA . SER A 1 180 ? 34.258 -3.776 -61.288 1.00 38.75 180 SER A CA 1
ATOM 1455 C C . SER A 1 180 ? 35.530 -2.992 -61.624 1.00 38.75 180 SER A C 1
ATOM 1457 O O . SER A 1 180 ? 35.541 -1.772 -61.511 1.00 38.75 180 SER A O 1
ATOM 1459 N N . MET A 1 181 ? 36.572 -3.763 -61.956 1.00 35.38 181 MET A N 1
ATOM 1460 C CA . MET A 1 181 ? 37.783 -3.515 -62.767 1.00 35.38 181 MET A CA 1
ATOM 1461 C C . MET A 1 181 ? 38.451 -2.115 -62.866 1.00 35.38 181 MET A C 1
ATOM 1463 O O . MET A 1 181 ? 37.833 -1.060 -62.920 1.00 35.38 181 MET A O 1
ATOM 1467 N N . SER A 1 182 ? 39.784 -2.188 -62.933 1.00 37.88 182 SER A N 1
ATOM 1468 C CA . SER A 1 182 ? 40.845 -1.163 -63.045 1.00 37.88 182 SER A CA 1
ATOM 1469 C C . SER A 1 182 ? 41.017 -0.640 -64.511 1.00 37.88 182 SER A C 1
ATOM 1471 O O . SER A 1 182 ? 40.142 -0.986 -65.310 1.00 37.88 182 SER A O 1
ATOM 1473 N N . PRO A 1 183 ? 42.065 0.133 -64.951 1.00 49.03 183 PRO A N 1
ATOM 1474 C CA . PRO A 1 183 ? 43.357 0.457 -64.293 1.00 49.03 183 PRO A CA 1
ATOM 1475 C C . PRO A 1 183 ? 44.055 1.833 -64.599 1.00 49.03 183 PRO A C 1
ATOM 1477 O O . PRO A 1 183 ? 43.549 2.633 -65.373 1.00 49.03 183 PRO A O 1
ATOM 1480 N N . GLU A 1 184 ? 45.281 2.019 -64.046 1.00 32.91 184 GLU A N 1
ATOM 1481 C CA . GLU A 1 184 ? 46.371 2.981 -64.431 1.00 32.91 184 GLU A CA 1
ATOM 1482 C C . GLU A 1 184 ? 46.077 4.512 -64.360 1.00 32.91 184 GLU A C 1
ATOM 1484 O O . GLU A 1 184 ? 44.926 4.916 -64.340 1.00 32.91 184 GLU A O 1
ATOM 1489 N N . LYS A 1 185 ? 46.999 5.501 -64.346 1.00 37.66 185 LYS A N 1
ATOM 1490 C CA . LYS A 1 185 ? 48.424 5.755 -63.957 1.00 37.66 185 LYS A CA 1
ATOM 1491 C C . LYS A 1 185 ? 48.606 7.307 -64.015 1.00 37.66 185 LYS A C 1
ATOM 1493 O O . LYS A 1 185 ? 47.889 7.939 -64.778 1.00 37.66 185 LYS A O 1
ATOM 1498 N N . VAL A 1 186 ? 49.576 8.018 -63.416 1.00 31.69 186 VAL A N 1
ATOM 1499 C CA . VAL A 1 186 ? 50.375 7.934 -62.163 1.00 31.69 186 VAL A CA 1
ATOM 1500 C C . VAL A 1 186 ? 51.197 9.251 -62.040 1.00 31.69 186 VAL A C 1
ATOM 1502 O O . VAL A 1 186 ? 51.500 9.849 -63.072 1.00 31.69 186 VAL A O 1
ATOM 1505 N N . SER A 1 187 ? 51.605 9.718 -60.845 1.00 35.53 187 SER A N 1
ATOM 1506 C CA . SER A 1 187 ? 52.713 10.697 -60.671 1.00 35.53 187 SER A CA 1
ATOM 1507 C C . SER A 1 187 ? 53.307 10.707 -59.250 1.00 35.53 187 SER A C 1
ATOM 1509 O O . SER A 1 187 ? 52.616 10.428 -58.275 1.00 35.53 187 SER A O 1
ATOM 1511 N N . GLN A 1 188 ? 54.613 10.982 -59.169 1.00 34.38 188 GLN A N 1
ATOM 1512 C CA . GLN A 1 188 ? 55.517 10.888 -58.001 1.00 34.38 188 GLN A CA 1
ATOM 1513 C C . GLN A 1 188 ? 55.408 12.149 -57.100 1.00 34.38 188 GLN A C 1
ATOM 1515 O O . GLN A 1 188 ? 55.174 13.228 -57.632 1.00 34.38 188 GLN A O 1
ATOM 1520 N N . SER A 1 189 ? 55.335 12.073 -55.756 1.00 30.86 189 SER A N 1
ATOM 1521 C CA . SER A 1 189 ? 56.394 11.826 -54.732 1.00 30.86 189 SER A CA 1
ATOM 1522 C C . SER A 1 189 ? 57.418 12.981 -54.569 1.00 30.86 189 SER A C 1
ATOM 1524 O O . SER A 1 189 ? 57.526 13.786 -55.492 1.00 30.86 189 SER A O 1
ATOM 1526 N N . PRO A 1 190 ? 58.206 13.098 -53.465 1.00 47.94 190 PRO A N 1
ATOM 1527 C CA . PRO A 1 190 ? 58.215 12.336 -52.197 1.00 47.94 190 PRO A CA 1
ATOM 1528 C C . PRO A 1 190 ? 58.350 13.203 -50.905 1.00 47.94 190 PRO A C 1
ATOM 1530 O O . PRO A 1 190 ? 58.646 14.393 -50.979 1.00 47.94 190 PRO A O 1
ATOM 1533 N N . SER A 1 191 ? 58.278 12.581 -49.712 1.00 32.50 191 SER A N 1
ATOM 1534 C CA . SER A 1 191 ? 59.226 12.805 -48.583 1.00 32.50 191 SER A CA 1
ATOM 1535 C C . SER A 1 191 ? 58.979 11.861 -47.388 1.00 32.50 191 SER A C 1
ATOM 1537 O O . SER A 1 191 ? 57.921 11.938 -46.783 1.00 32.50 191 SER A O 1
ATOM 1539 N N . LYS A 1 192 ? 59.985 11.009 -47.109 1.00 35.44 192 LYS A N 1
ATOM 1540 C CA . LYS A 1 192 ? 60.550 10.489 -45.828 1.00 35.44 192 LYS A CA 1
ATOM 1541 C C . LYS A 1 192 ? 59.652 10.406 -44.560 1.00 35.44 192 LYS A C 1
ATOM 1543 O O . LYS A 1 192 ? 58.927 11.343 -44.264 1.00 35.44 192 LYS A O 1
ATOM 1548 N N . ASP A 1 193 ? 59.742 9.375 -43.709 1.00 31.66 193 ASP A N 1
ATOM 1549 C CA . ASP A 1 193 ? 60.892 8.476 -43.449 1.00 31.66 193 ASP A CA 1
ATOM 1550 C C . ASP A 1 193 ? 60.506 7.054 -42.943 1.00 31.66 193 ASP A C 1
ATOM 1552 O O . ASP A 1 193 ? 59.345 6.815 -42.611 1.00 31.66 193 ASP A O 1
ATOM 1556 N N . SER A 1 194 ? 61.499 6.148 -42.915 1.00 35.31 194 SER A N 1
ATOM 1557 C CA . SER A 1 194 ? 61.533 4.716 -42.496 1.00 35.31 194 SER A CA 1
ATOM 1558 C C . SER A 1 194 ? 60.723 4.310 -41.234 1.00 35.31 194 SER A C 1
ATOM 1560 O O . SER A 1 194 ? 60.541 5.118 -40.328 1.00 35.31 194 SER A O 1
ATOM 1562 N N . GLU A 1 195 ? 60.065 3.131 -41.173 1.00 32.72 195 GLU A N 1
ATOM 1563 C CA . GLU A 1 195 ? 60.570 1.758 -40.827 1.00 32.72 195 GLU A CA 1
ATOM 1564 C C . GLU A 1 195 ? 61.110 1.629 -39.372 1.00 32.72 195 GLU A C 1
ATOM 1566 O O . GLU A 1 195 ? 61.700 2.568 -38.859 1.00 32.72 195 GLU A O 1
ATOM 1571 N N . GLU A 1 196 ? 60.977 0.531 -38.608 1.00 30.53 196 GLU A N 1
ATOM 1572 C CA . GLU A 1 196 ? 60.269 -0.748 -38.789 1.00 30.53 196 GLU A CA 1
ATOM 1573 C C . GLU A 1 196 ? 59.860 -1.381 -37.427 1.00 30.53 196 GLU A C 1
ATOM 1575 O O . GLU A 1 196 ? 60.338 -1.022 -36.354 1.00 30.53 196 GLU A O 1
ATOM 1580 N N . LYS A 1 197 ? 58.944 -2.344 -37.542 1.00 37.81 197 LYS A N 1
ATOM 1581 C CA . LYS A 1 197 ? 58.419 -3.389 -36.628 1.00 37.81 197 LYS A CA 1
ATOM 1582 C C . LYS A 1 197 ? 59.480 -4.470 -36.237 1.00 37.81 197 LYS A C 1
ATOM 1584 O O . LYS A 1 197 ? 60.604 -4.341 -36.705 1.00 37.81 197 LYS A O 1
ATOM 1589 N N . PRO A 1 198 ? 59.153 -5.631 -35.590 1.00 49.38 198 PRO A N 1
ATOM 1590 C CA . PRO A 1 198 ? 58.093 -6.020 -34.618 1.00 49.38 198 PRO A CA 1
ATOM 1591 C C . PRO A 1 198 ? 58.580 -6.968 -33.457 1.00 49.38 198 PRO A C 1
ATOM 1593 O O . PRO A 1 198 ? 59.763 -7.260 -33.342 1.00 49.38 198 PRO A O 1
ATOM 1596 N N . ALA A 1 199 ? 57.615 -7.562 -32.719 1.00 29.11 199 ALA A N 1
ATOM 1597 C CA . ALA A 1 199 ? 57.685 -8.815 -31.916 1.00 29.11 199 ALA A CA 1
ATOM 1598 C C . ALA A 1 199 ? 58.383 -8.724 -30.524 1.00 29.11 199 ALA A C 1
ATOM 1600 O O . ALA A 1 199 ? 59.169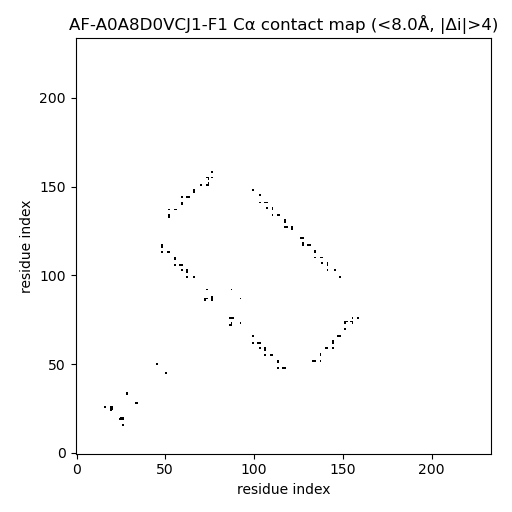 -7.814 -30.298 1.00 29.11 199 ALA A O 1
ATOM 1601 N N . THR A 1 200 ? 58.110 -9.560 -29.502 1.00 29.17 200 THR A N 1
ATOM 1602 C CA . THR A 1 200 ? 57.294 -10.799 -29.379 1.00 29.17 200 THR A CA 1
ATOM 1603 C C . THR A 1 200 ? 56.668 -10.902 -27.961 1.00 29.17 200 THR A C 1
ATOM 1605 O O . THR A 1 200 ? 57.038 -10.143 -27.073 1.00 29.17 200 THR A O 1
ATOM 1608 N N . GLU A 1 201 ? 55.717 -11.827 -27.790 1.00 33.25 201 GLU A N 1
ATOM 1609 C CA . GLU A 1 201 ? 55.127 -12.428 -26.566 1.00 33.25 201 GLU A CA 1
ATOM 1610 C C . GLU A 1 201 ? 55.878 -12.286 -25.213 1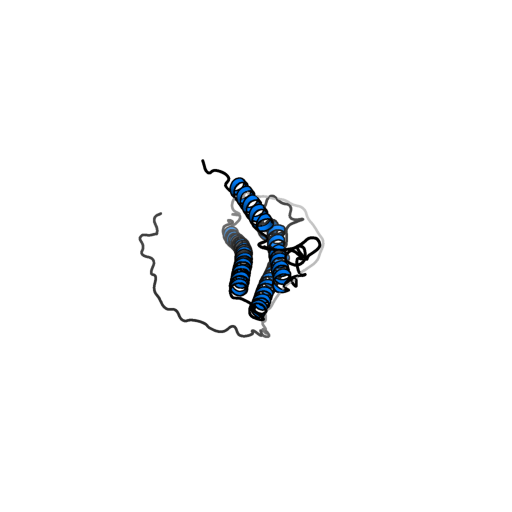.00 33.25 201 GLU A C 1
ATOM 1612 O O . GLU A 1 201 ? 57.083 -12.501 -25.163 1.00 33.25 201 GLU A O 1
ATOM 1617 N N . GLU A 1 202 ? 55.156 -12.082 -24.091 1.00 29.58 202 GLU A N 1
ATOM 1618 C CA . GLU A 1 202 ? 54.812 -13.200 -23.176 1.00 29.58 202 GLU A CA 1
ATOM 1619 C C . GLU A 1 202 ? 53.772 -12.852 -22.074 1.00 29.58 202 GLU A C 1
ATOM 1621 O O . GLU A 1 202 ? 53.296 -11.725 -21.936 1.00 29.58 202 GLU A O 1
ATOM 1626 N N . TYR A 1 203 ? 53.380 -13.891 -21.333 1.00 31.31 203 TYR A N 1
ATOM 1627 C CA . TYR A 1 203 ? 52.252 -14.041 -20.408 1.00 31.31 203 TYR A CA 1
ATOM 1628 C C . TYR A 1 203 ? 52.595 -13.716 -18.943 1.00 31.31 203 TYR A C 1
ATOM 1630 O O . TYR A 1 203 ? 53.676 -14.059 -18.467 1.00 31.31 203 TYR A O 1
ATOM 1638 N N . SER A 1 204 ? 51.638 -13.174 -18.174 1.00 30.09 204 SER A N 1
ATOM 1639 C CA . SER A 1 204 ? 51.532 -13.428 -16.721 1.00 30.09 204 SER A CA 1
ATOM 1640 C C . SER A 1 204 ? 50.170 -13.032 -16.143 1.00 30.09 204 SER A C 1
ATOM 1642 O O . SER A 1 204 ? 49.771 -11.869 -16.164 1.00 30.09 204 SER A O 1
ATOM 1644 N N . GLU A 1 205 ? 49.478 -14.012 -15.567 1.00 32.03 205 GLU A N 1
ATOM 1645 C CA . GLU A 1 205 ? 48.284 -13.829 -14.737 1.00 32.03 205 GLU A CA 1
ATOM 1646 C C . GLU A 1 205 ? 48.594 -13.084 -13.425 1.00 32.03 205 GLU A C 1
ATOM 1648 O O . GLU A 1 205 ? 49.652 -13.303 -12.828 1.00 32.03 205 GLU A O 1
ATOM 1653 N N . LYS A 1 206 ? 47.601 -12.366 -12.870 1.00 35.56 206 LYS A N 1
ATOM 1654 C CA . LYS A 1 206 ? 46.980 -12.760 -11.582 1.00 35.56 206 LYS A CA 1
ATOM 1655 C C . LYS A 1 206 ? 45.775 -11.907 -11.176 1.00 35.56 206 LYS A C 1
ATOM 1657 O O . LYS A 1 206 ? 45.786 -10.683 -11.245 1.00 35.56 206 LYS A O 1
ATOM 1662 N N . ILE A 1 207 ? 44.759 -12.614 -10.688 1.00 41.88 207 ILE A N 1
ATOM 1663 C CA . ILE A 1 207 ? 43.521 -12.113 -10.080 1.00 41.88 207 ILE A CA 1
ATOM 1664 C C . ILE A 1 207 ? 43.711 -12.036 -8.552 1.00 41.88 207 ILE A C 1
ATOM 1666 O O . ILE A 1 207 ? 44.403 -12.883 -7.983 1.00 41.88 207 ILE A O 1
ATOM 1670 N N . PRO A 1 208 ? 43.069 -11.074 -7.871 1.00 37.25 208 PRO A N 1
ATOM 1671 C CA . PRO A 1 208 ? 42.390 -11.370 -6.601 1.00 37.25 208 PRO A CA 1
ATOM 1672 C C . PRO A 1 208 ? 40.913 -10.930 -6.690 1.00 37.25 208 PRO A C 1
ATOM 1674 O O . PRO A 1 208 ? 40.632 -9.782 -7.012 1.00 37.25 208 PRO A O 1
ATOM 1677 N N . ALA A 1 209 ? 39.930 -11.826 -6.597 1.00 30.45 209 ALA A N 1
ATOM 1678 C CA . ALA A 1 209 ? 39.485 -12.601 -5.428 1.00 30.45 209 ALA A CA 1
ATOM 1679 C C . ALA A 1 209 ? 38.189 -11.982 -4.868 1.00 30.45 209 ALA A C 1
ATOM 1681 O O . ALA A 1 209 ? 38.206 -10.952 -4.198 1.00 30.45 209 ALA A O 1
ATOM 1682 N N . GLU A 1 210 ? 37.059 -12.611 -5.197 1.00 33.00 210 GLU A N 1
ATOM 1683 C CA . GLU A 1 210 ? 35.722 -12.217 -4.744 1.00 33.00 210 GLU A CA 1
ATOM 1684 C C . GLU A 1 210 ? 35.495 -12.525 -3.256 1.00 33.00 210 GLU A C 1
ATOM 1686 O O . GLU A 1 210 ? 36.056 -13.474 -2.707 1.00 33.00 210 GLU A O 1
ATOM 1691 N N . ALA A 1 211 ? 34.577 -11.782 -2.634 1.00 34.53 211 ALA A N 1
ATOM 1692 C CA . ALA A 1 211 ? 33.942 -12.162 -1.377 1.00 34.53 211 ALA A CA 1
ATOM 1693 C C . ALA A 1 211 ? 32.413 -12.138 -1.555 1.00 34.53 211 ALA A C 1
ATOM 1695 O O . ALA A 1 211 ? 31.793 -11.075 -1.600 1.00 34.53 211 ALA A O 1
ATOM 1696 N N . GLN A 1 212 ? 31.811 -13.322 -1.674 1.00 37.75 212 GLN A N 1
ATOM 1697 C CA . GLN A 1 212 ? 30.361 -13.541 -1.645 1.00 37.75 212 GLN A CA 1
ATOM 1698 C C . GLN A 1 212 ? 29.903 -13.847 -0.209 1.00 37.75 212 GLN A C 1
ATOM 1700 O O . GLN A 1 212 ? 30.562 -14.634 0.470 1.00 37.75 212 GLN A O 1
ATOM 1705 N N . PRO A 1 213 ? 28.752 -13.320 0.243 1.00 36.81 213 PRO A N 1
ATOM 1706 C CA . PRO A 1 213 ? 28.023 -13.870 1.375 1.00 36.81 213 PRO A CA 1
ATOM 1707 C C . PRO A 1 213 ? 26.878 -14.783 0.900 1.00 36.81 213 PRO A C 1
ATOM 1709 O O . PRO A 1 213 ? 25.853 -14.308 0.416 1.00 36.81 213 PRO A O 1
ATOM 1712 N N . GLU A 1 214 ? 27.077 -16.090 1.078 1.00 40.91 214 GLU A N 1
ATOM 1713 C CA . GLU A 1 214 ? 26.084 -17.073 1.549 1.00 40.91 214 GLU A CA 1
ATOM 1714 C C . GLU A 1 214 ? 24.586 -16.750 1.305 1.00 40.91 214 GLU A C 1
ATOM 1716 O O . GLU A 1 214 ? 23.954 -16.043 2.097 1.00 40.91 214 GLU A O 1
ATOM 1721 N N . LEU A 1 215 ? 23.966 -17.373 0.292 1.00 35.22 215 LEU A N 1
ATOM 1722 C CA . LEU A 1 215 ? 22.504 -17.510 0.213 1.00 35.22 215 LEU A CA 1
ATOM 1723 C C . LEU A 1 215 ? 22.114 -18.993 0.222 1.00 35.22 215 LEU A C 1
ATOM 1725 O O . LEU A 1 215 ? 22.484 -19.754 -0.667 1.00 35.22 215 LEU A O 1
ATOM 1729 N N . GLY A 1 216 ? 21.377 -19.393 1.259 1.00 33.28 216 GLY A N 1
ATOM 1730 C CA . GLY A 1 216 ? 21.154 -20.796 1.601 1.00 33.28 216 GLY A CA 1
ATOM 1731 C C . GLY A 1 216 ? 20.258 -21.587 0.642 1.00 33.28 216 GLY A C 1
ATOM 1732 O O . GLY A 1 216 ? 19.192 -21.134 0.223 1.00 33.28 216 GLY A O 1
ATOM 1733 N N . THR A 1 217 ? 20.684 -22.825 0.399 1.00 36.94 217 THR A N 1
ATOM 1734 C CA . THR A 1 217 ? 19.973 -23.923 -0.265 1.00 36.94 217 THR A CA 1
ATOM 1735 C C . THR A 1 217 ? 18.555 -24.146 0.269 1.00 36.94 217 THR A C 1
ATOM 1737 O O . THR A 1 217 ? 18.377 -24.355 1.468 1.00 36.94 217 THR A O 1
ATOM 1740 N N . TRP A 1 218 ? 17.567 -24.242 -0.627 1.00 40.09 218 TRP A N 1
ATOM 1741 C CA . TRP A 1 218 ? 16.244 -24.800 -0.321 1.00 40.09 218 TRP A CA 1
ATOM 1742 C C . TRP A 1 218 ? 15.739 -25.704 -1.450 1.00 40.09 218 TRP A C 1
ATOM 1744 O O . TRP A 1 218 ? 15.531 -25.238 -2.564 1.00 40.09 218 TRP A O 1
ATOM 1754 N N . GLY A 1 219 ? 15.455 -26.964 -1.104 1.00 34.03 219 GLY A N 1
ATOM 1755 C CA . GLY A 1 219 ? 14.472 -27.806 -1.795 1.00 34.03 219 GLY A CA 1
ATOM 1756 C C . GLY A 1 219 ? 14.939 -28.552 -3.046 1.00 34.03 219 GLY A C 1
ATOM 1757 O O . GLY A 1 219 ? 14.735 -28.082 -4.160 1.00 34.03 219 GLY A O 1
ATOM 1758 N N . ASP A 1 220 ? 15.426 -29.783 -2.858 1.00 36.38 220 ASP A N 1
ATOM 1759 C CA . ASP A 1 220 ? 15.247 -30.827 -3.876 1.00 36.38 220 ASP A CA 1
ATOM 1760 C C . ASP A 1 220 ? 13.742 -31.122 -4.031 1.00 36.38 220 ASP A C 1
ATOM 1762 O O . ASP A 1 220 ? 13.004 -31.159 -3.041 1.00 36.38 220 ASP A O 1
ATOM 1766 N N . GLY A 1 221 ? 13.282 -31.270 -5.273 1.00 33.78 221 GLY A N 1
ATOM 1767 C CA . GLY A 1 221 ? 11.861 -31.301 -5.631 1.00 33.78 221 GLY A CA 1
ATOM 1768 C C . GLY A 1 221 ? 11.618 -32.087 -6.913 1.00 33.78 221 GLY A C 1
ATOM 1769 O O . GLY A 1 221 ? 11.016 -31.583 -7.855 1.00 33.78 221 GLY A O 1
ATOM 1770 N N . LYS A 1 222 ? 12.156 -33.307 -6.956 1.00 39.59 222 LYS A N 1
ATOM 1771 C CA . LYS A 1 2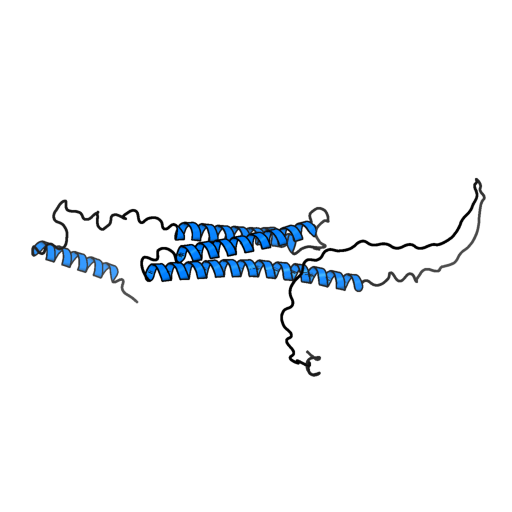22 ? 12.022 -34.268 -8.055 1.00 39.59 222 LYS A CA 1
ATOM 1772 C C . LYS A 1 222 ? 10.547 -34.569 -8.382 1.00 39.59 222 LYS A C 1
ATOM 1774 O O . LYS A 1 222 ? 9.816 -35.043 -7.515 1.00 39.59 222 LYS A O 1
ATOM 1779 N N . GLY A 1 223 ? 10.153 -34.360 -9.636 1.00 37.16 223 GLY A N 1
ATOM 1780 C CA . GLY A 1 223 ? 8.839 -34.725 -10.171 1.00 37.16 223 GLY A CA 1
ATOM 1781 C C . GLY A 1 223 ? 8.771 -34.448 -11.671 1.00 37.16 223 GLY A C 1
ATOM 1782 O O . GLY A 1 223 ? 8.889 -33.303 -12.096 1.00 37.16 223 GLY A O 1
ATOM 1783 N N . GLU A 1 224 ? 8.660 -35.517 -12.448 1.00 45.06 224 GLU A N 1
ATOM 1784 C CA . GLU A 1 224 ? 8.559 -35.529 -13.908 1.00 45.06 224 GLU A CA 1
ATOM 1785 C C . GLU A 1 224 ? 7.378 -34.719 -14.481 1.00 45.06 224 GLU A C 1
ATOM 1787 O O . GLU A 1 224 ? 6.268 -34.777 -13.959 1.00 45.06 224 GLU A O 1
ATOM 1792 N N . ASP A 1 225 ? 7.605 -34.045 -15.615 1.00 48.00 225 ASP A N 1
ATOM 1793 C CA . ASP A 1 225 ? 6.547 -33.702 -16.575 1.00 48.00 225 ASP A CA 1
ATOM 1794 C C . ASP A 1 225 ? 7.154 -33.708 -17.995 1.00 48.00 225 ASP A C 1
ATOM 1796 O O . ASP A 1 225 ? 7.698 -32.716 -18.490 1.00 48.00 225 ASP A O 1
ATOM 1800 N N . GLU A 1 226 ? 7.190 -34.894 -18.610 1.00 50.25 226 GLU A N 1
ATOM 1801 C CA . GLU A 1 226 ? 7.669 -35.079 -19.983 1.00 50.25 226 GLU A CA 1
ATOM 1802 C C . GLU A 1 226 ? 6.581 -34.633 -20.970 1.00 50.25 226 GLU A C 1
ATOM 1804 O O . GLU A 1 226 ? 5.536 -35.272 -21.097 1.00 50.25 226 GLU A O 1
ATOM 1809 N N . LEU A 1 227 ? 6.835 -33.541 -21.698 1.00 45.38 227 LEU A N 1
ATOM 1810 C CA . LEU A 1 227 ? 5.916 -33.030 -22.717 1.00 45.38 227 LEU A CA 1
ATOM 1811 C C . LEU A 1 227 ? 5.708 -34.063 -23.839 1.00 45.38 227 LEU A C 1
ATOM 1813 O O . LEU A 1 227 ? 6.622 -34.363 -24.611 1.00 45.38 227 LEU A O 1
ATOM 1817 N N . SER A 1 228 ? 4.481 -34.578 -23.939 1.00 65.25 228 SER A N 1
ATOM 1818 C CA . SER A 1 228 ? 4.057 -35.505 -24.993 1.00 65.25 228 SER A CA 1
ATOM 1819 C C . SER A 1 228 ? 4.097 -34.833 -26.380 1.00 65.25 228 SER A C 1
ATOM 1821 O O . SER A 1 228 ? 3.703 -33.670 -26.503 1.00 65.25 228 SER A O 1
ATOM 1823 N N . PRO A 1 229 ? 4.514 -35.532 -27.456 1.00 55.06 229 PRO A N 1
ATOM 1824 C CA . PRO A 1 229 ? 4.730 -34.932 -28.779 1.00 55.06 229 PRO A CA 1
ATOM 1825 C C . PRO A 1 229 ? 3.476 -34.427 -29.534 1.00 55.06 229 PRO A C 1
ATOM 1827 O O . PRO A 1 229 ? 3.607 -34.027 -30.690 1.00 55.06 229 PRO A O 1
ATOM 1830 N N . GLU A 1 230 ? 2.280 -34.411 -28.932 1.00 59.34 230 GLU A N 1
ATOM 1831 C CA . GLU A 1 230 ? 1.042 -33.925 -29.578 1.00 59.34 230 GLU A CA 1
ATOM 1832 C C . GLU A 1 230 ? 0.803 -32.400 -29.487 1.00 59.34 230 GLU A C 1
ATOM 1834 O O . GLU A 1 230 ? 0.034 -31.872 -30.287 1.00 59.34 230 GLU A O 1
ATOM 1839 N N . GLU A 1 231 ? 1.469 -31.648 -28.600 1.00 55.53 231 GLU A N 1
ATOM 1840 C CA . GLU A 1 231 ? 1.218 -30.192 -28.456 1.00 55.53 231 GLU A CA 1
ATOM 1841 C C . GLU A 1 231 ? 1.918 -29.293 -29.502 1.00 55.53 231 GLU A C 1
ATOM 1843 O O . GLU A 1 231 ? 1.735 -28.078 -29.507 1.00 55.53 231 GLU A O 1
ATOM 1848 N N . VAL A 1 232 ? 2.705 -29.851 -30.429 1.00 52.84 232 VAL A N 1
ATOM 1849 C CA . VAL A 1 232 ? 3.545 -29.074 -31.375 1.00 52.84 232 VAL A CA 1
ATOM 1850 C C . VAL A 1 232 ? 2.779 -28.586 -32.630 1.00 52.84 232 VAL A C 1
ATOM 1852 O O . VAL A 1 232 ? 3.380 -28.038 -33.554 1.00 52.84 232 VAL A O 1
ATOM 1855 N N . GLN A 1 233 ? 1.449 -28.749 -32.694 1.00 45.84 233 GLN A N 1
ATOM 1856 C CA . GLN A 1 233 ? 0.630 -28.355 -33.858 1.00 45.84 233 GLN A CA 1
ATOM 1857 C C . GLN A 1 233 ? -0.663 -27.583 -33.518 1.00 45.84 233 GLN A C 1
ATOM 1859 O O . GLN A 1 233 ? -1.745 -27.945 -33.983 1.00 45.84 233 GLN A O 1
ATOM 1864 N N . MET A 1 234 ? -0.540 -26.468 -32.784 1.00 40.94 234 MET A N 1
ATOM 1865 C CA . MET A 1 234 ? -1.516 -25.359 -32.785 1.00 40.94 234 MET A CA 1
ATOM 1866 C C . MET A 1 234 ? -0.827 -23.990 -32.837 1.00 40.94 234 MET A C 1
ATOM 1868 O O . MET A 1 234 ? 0.212 -23.827 -32.162 1.00 40.94 234 MET A O 1
#